Protein AF-A0A8H6K7F1-F1 (afdb_monomer)

Foldseek 3Di:
DDDDPDDDDPPPDFDDDPPPDDDPVNLVVLLVVLCVPDVVDDSVVQVCQQRQVDWDDDPPDPDIHRGHSVNVVVCVVLCVVVLVVLVVLVVQQVLCVVVVFDDALLSLLSVLVSLVVNVVSVVCNPPDPDPPDDDDDDDPDDDPCLVDDDDAHSCCVPQPDDFLVLLLLVLVCLVCVVVVHNPQWDDADDVNGPDDTPSHDGDDPDPVVVVVVLVSQQVSLCSLCVCQPPDAPDPVLSVLSVVLSVLSNCCSCVVVVLSVCCRPPPVVVVPVVDDQDPPPPDPDDDDPQQCSQASDPVSGSSSGHDPVNNVVSVVSVVVNVVSVVSSVVSSVVRVVDHDPSNPDGRPCCVVPPDD

Solvent-accessible surface area (backbone atoms only — not comparable to full-atom values): 21647 Å² total; per-residue (Å²): 137,90,88,93,85,85,85,71,84,78,71,85,74,58,75,71,65,71,88,83,77,54,55,74,64,58,55,49,51,52,28,50,59,50,41,73,74,36,90,90,49,55,56,67,58,30,49,40,20,60,45,44,74,34,69,51,74,53,98,88,49,96,61,73,41,69,32,39,47,65,56,46,44,54,39,55,76,65,37,54,56,58,53,49,52,50,49,50,52,51,51,50,54,52,48,24,57,75,70,71,33,56,77,51,63,46,56,44,55,48,50,34,51,45,56,55,48,53,55,50,48,61,74,44,66,83,53,87,73,87,82,87,72,83,84,83,85,85,76,92,73,81,61,72,71,46,72,48,95,61,89,52,37,56,62,43,90,77,75,71,56,82,46,61,66,35,47,53,52,44,51,53,50,41,50,29,48,74,70,72,49,56,84,90,52,81,81,85,89,51,88,60,55,85,68,85,60,91,68,67,57,76,78,78,86,52,65,66,60,54,50,54,52,48,49,55,49,46,52,42,31,51,47,56,56,74,54,70,85,56,87,55,93,42,74,64,58,47,50,51,49,51,51,32,32,51,48,43,38,46,44,47,53,52,50,45,48,48,53,49,48,42,45,76,73,44,43,65,61,54,51,68,76,49,73,70,67,61,93,84,60,82,89,70,84,74,48,76,67,58,50,72,27,36,73,50,93,83,62,53,49,83,56,58,46,60,61,83,58,48,54,59,50,50,53,54,50,53,53,48,50,53,35,50,52,48,51,59,51,45,32,61,58,49,67,80,58,64,61,78,50,56,77,60,75,57,79,63,55,80,79,48,78,86,131

Mean predicted aligned error: 13.84 Å

Secondary structure (DSSP, 8-state):
------S--------PPTTSS--HHHHHHHHHHHHHH-TTS-HHHHHHHHTT--EE--TT-SS-EE--HHHHHHHHHTTHHHHHHHHHHHHHHHHHHHTTPPPPHHHHHHHHHHHHHHHHHHHHTTSPP---S------S---GGGGS--SS-TTHHHH----HHHHHHHHHHHHHHHTT--SS-PPP-SSS-SS--TT-PPPP--HHHHHHHHHHHHHHHHGGGGGTT---SSHHHHHHHHHHHHHHHHIIIIIHHHHHHIIIIIIHHHHHTS----TTS------HHHHHH---TT--GGG---HHHHHHHHHHHHHHHHHHHHHHHHHHHGGGG--GGGGPPPGGGGTS---

Structure (mmCIF, N/CA/C/O backbone):
data_AF-A0A8H6K7F1-F1
#
_entry.id   AF-A0A8H6K7F1-F1
#
loop_
_atom_site.group_PDB
_atom_site.id
_atom_site.type_symbol
_atom_site.label_atom_id
_atom_site.label_alt_id
_atom_site.label_comp_id
_atom_site.label_asym_id
_atom_site.label_entity_id
_atom_site.label_seq_id
_atom_site.pdbx_PDB_ins_code
_atom_site.Cartn_x
_atom_site.Cartn_y
_atom_site.Cartn_z
_atom_site.occupancy
_atom_site.B_iso_or_equiv
_atom_site.auth_seq_id
_atom_site.auth_comp_id
_atom_site.auth_asym_id
_atom_site.auth_atom_id
_atom_site.pdbx_PDB_model_num
ATOM 1 N N . MET A 1 1 ? -51.257 40.121 18.978 1.00 39.31 1 MET A N 1
ATOM 2 C CA . MET A 1 1 ? -50.794 38.923 19.711 1.00 39.31 1 MET A CA 1
ATOM 3 C C . MET A 1 1 ? -51.435 37.703 19.069 1.00 39.31 1 MET A C 1
ATOM 5 O O . MET A 1 1 ? -52.647 37.703 18.940 1.00 39.31 1 MET A O 1
ATOM 9 N N . SER A 1 2 ? -50.602 36.720 18.704 1.00 38.66 2 SER A N 1
ATOM 10 C CA . SER A 1 2 ? -50.933 35.351 18.261 1.00 38.66 2 SER A CA 1
ATOM 11 C C . SER A 1 2 ? -51.594 35.149 16.885 1.00 38.66 2 SER A C 1
ATOM 13 O O . SER A 1 2 ? -52.809 35.227 16.773 1.00 38.66 2 SER A O 1
ATOM 15 N N . SER A 1 3 ? -50.784 34.795 15.875 1.00 29.03 3 SER A N 1
ATOM 16 C CA . SER A 1 3 ? -50.901 33.515 15.136 1.00 29.03 3 SER A CA 1
ATOM 17 C C . SER A 1 3 ? -49.845 33.453 14.016 1.00 29.03 3 SER A C 1
ATOM 19 O O . SER A 1 3 ? -50.101 33.843 12.880 1.00 29.03 3 SER A O 1
ATOM 21 N N . ALA A 1 4 ? -48.637 32.985 14.332 1.00 33.81 4 ALA A N 1
ATOM 22 C CA . ALA A 1 4 ? -47.597 32.684 13.344 1.00 33.81 4 ALA A CA 1
ATOM 23 C C . ALA A 1 4 ? -47.068 31.266 13.600 1.00 33.81 4 ALA A C 1
ATOM 25 O O . ALA A 1 4 ? -45.941 31.078 14.039 1.00 33.81 4 ALA A O 1
ATOM 26 N N . THR A 1 5 ? -47.935 30.275 13.399 1.00 41.66 5 THR A N 1
ATOM 27 C CA . THR A 1 5 ? -47.609 28.840 13.437 1.00 41.66 5 THR A CA 1
ATOM 28 C C . THR A 1 5 ? -48.565 28.103 12.502 1.00 41.66 5 THR A C 1
ATOM 30 O O . THR A 1 5 ? -49.541 27.530 12.975 1.00 41.66 5 THR A O 1
ATOM 33 N N . ALA A 1 6 ? -48.344 28.194 11.185 1.00 37.78 6 ALA A N 1
ATOM 34 C CA . ALA A 1 6 ? -48.933 27.299 10.177 1.00 37.78 6 ALA A CA 1
ATOM 35 C C . ALA A 1 6 ? -48.423 27.633 8.757 1.00 37.78 6 ALA A C 1
ATOM 37 O O . ALA A 1 6 ? -49.211 27.999 7.894 1.00 37.78 6 ALA A O 1
ATOM 38 N N . GLU A 1 7 ? -47.123 27.505 8.483 1.00 35.59 7 GLU A N 1
ATOM 39 C CA . GLU A 1 7 ? -46.656 27.328 7.095 1.00 35.59 7 GLU A CA 1
ATOM 40 C C . GLU A 1 7 ? -45.770 26.082 7.016 1.00 35.59 7 GLU A C 1
ATOM 42 O O . GLU A 1 7 ? -44.547 26.133 7.015 1.00 35.59 7 GLU A O 1
ATOM 47 N N . ASN A 1 8 ? -46.482 24.952 7.047 1.00 34.22 8 ASN A N 1
ATOM 48 C CA . ASN A 1 8 ? -46.247 23.712 6.314 1.00 34.22 8 ASN A CA 1
ATOM 49 C C . ASN A 1 8 ? -44.797 23.230 6.167 1.00 34.22 8 ASN A C 1
ATOM 51 O O . ASN A 1 8 ? -44.099 23.566 5.211 1.00 34.22 8 ASN A O 1
ATOM 55 N N . GLU A 1 9 ? -44.448 22.260 7.017 1.00 36.94 9 GLU A N 1
ATOM 56 C CA . GLU A 1 9 ? -43.689 21.080 6.604 1.00 36.94 9 GLU A CA 1
ATOM 57 C C . GLU A 1 9 ? -44.202 20.611 5.232 1.00 36.94 9 GLU A C 1
ATOM 59 O O . GLU A 1 9 ? -45.274 20.011 5.114 1.00 36.94 9 GLU A O 1
ATOM 64 N N . ALA A 1 10 ? -43.456 20.902 4.166 1.00 40.25 10 ALA A N 1
ATOM 65 C CA . ALA A 1 10 ? -43.636 20.219 2.897 1.00 40.25 10 ALA A CA 1
ATOM 66 C C . ALA A 1 10 ? -43.221 18.763 3.128 1.00 40.25 10 ALA A C 1
ATOM 68 O O . ALA A 1 10 ? -42.051 18.410 3.003 1.00 40.25 10 ALA A O 1
ATOM 69 N N . ALA A 1 11 ? -44.181 17.945 3.564 1.00 40.88 11 ALA A N 1
ATOM 70 C CA . ALA A 1 11 ? -44.000 16.526 3.804 1.00 40.88 11 ALA A CA 1
ATOM 71 C C . ALA A 1 11 ? -43.290 15.904 2.599 1.00 40.88 11 ALA A C 1
ATOM 73 O O . ALA A 1 11 ? -43.791 15.980 1.473 1.00 40.88 11 ALA A O 1
ATOM 74 N N . PHE A 1 12 ? -42.115 15.322 2.844 1.00 41.75 12 PHE A N 1
ATOM 75 C CA . PHE A 1 12 ? -41.338 14.579 1.861 1.00 41.75 12 PHE A CA 1
ATOM 76 C C . PHE A 1 12 ? -42.243 13.522 1.217 1.00 41.75 12 PHE A C 1
ATOM 78 O O . PHE A 1 12 ? -42.557 12.491 1.814 1.00 41.75 12 PHE A O 1
ATOM 85 N N . ARG A 1 13 ? -42.728 13.801 0.004 1.00 44.91 13 ARG A N 1
ATOM 86 C CA . ARG A 1 13 ? -43.459 12.824 -0.796 1.00 44.91 13 ARG A CA 1
ATOM 87 C C . ARG A 1 13 ? -42.413 11.977 -1.502 1.00 44.91 13 ARG A C 1
ATOM 89 O O . ARG A 1 13 ? -41.790 12.434 -2.456 1.00 44.91 13 ARG A O 1
ATOM 96 N N . GLY A 1 14 ? -42.221 10.755 -1.010 1.00 58.47 14 GLY A N 1
ATOM 97 C CA . GLY A 1 14 ? -41.586 9.695 -1.791 1.00 58.47 14 GLY A CA 1
ATOM 98 C C . GLY A 1 14 ? -42.396 9.376 -3.060 1.00 58.47 14 GLY A C 1
ATOM 99 O O . GLY A 1 14 ? -43.257 10.151 -3.464 1.00 58.47 14 GLY A O 1
ATOM 100 N N . TRP A 1 15 ? -42.112 8.230 -3.682 1.00 45.75 15 TRP A N 1
ATOM 101 C CA . TRP A 1 15 ? -42.780 7.657 -4.867 1.00 45.75 15 TRP A CA 1
ATOM 102 C C . TRP A 1 15 ? -43.982 8.428 -5.469 1.00 45.75 15 TRP A C 1
ATOM 104 O O . TRP A 1 15 ? -45.080 8.448 -4.906 1.00 45.75 15 TRP A O 1
ATOM 114 N N . THR A 1 16 ? -43.806 8.977 -6.675 1.00 49.00 16 THR A N 1
ATOM 115 C CA . THR A 1 16 ? -44.880 9.579 -7.479 1.00 49.00 16 THR A CA 1
ATOM 116 C C . THR A 1 16 ? -45.345 8.615 -8.575 1.00 49.00 16 THR A C 1
ATOM 118 O O . THR A 1 16 ? -44.557 8.155 -9.399 1.00 49.00 16 THR A O 1
ATOM 121 N N . SER A 1 17 ? -46.639 8.281 -8.595 1.00 41.09 17 SER A N 1
ATOM 122 C CA . SER A 1 17 ? -47.232 7.437 -9.640 1.00 41.09 17 SER A CA 1
ATOM 123 C C . SER A 1 17 ? -47.434 8.211 -10.947 1.00 41.09 17 SER A C 1
ATOM 125 O O . SER A 1 17 ? -47.760 9.396 -10.928 1.00 41.09 17 SER A O 1
ATOM 127 N N . SER A 1 18 ? -47.313 7.520 -12.085 1.00 40.09 18 SER A N 1
ATOM 128 C CA . SER A 1 18 ? -47.733 8.025 -13.405 1.00 40.09 18 SER A CA 1
ATOM 129 C C . SER A 1 18 ? -49.172 8.591 -13.339 1.00 40.09 18 SER A C 1
ATOM 131 O O . SER A 1 18 ? -50.001 7.976 -12.660 1.00 40.09 18 SER A O 1
ATOM 133 N N . PRO A 1 19 ? -49.477 9.747 -13.977 1.00 44.56 19 PRO A N 1
ATOM 134 C CA . PRO A 1 19 ? -48.827 10.316 -15.165 1.00 44.56 19 PRO A CA 1
ATOM 135 C C . PRO A 1 19 ? -47.813 11.447 -14.917 1.00 44.56 19 PRO A C 1
ATOM 137 O O . PRO A 1 19 ? -47.120 11.838 -15.853 1.00 44.56 19 PRO A O 1
ATOM 140 N N . ASP A 1 20 ? -47.634 11.911 -13.680 1.00 45.50 20 ASP A N 1
ATOM 141 C CA . ASP A 1 20 ? -46.857 13.123 -13.371 1.00 45.50 20 ASP A CA 1
ATOM 142 C C . ASP A 1 20 ? -45.350 12.874 -13.123 1.00 45.50 20 ASP A C 1
ATOM 144 O O . ASP A 1 20 ? -44.752 13.422 -12.198 1.00 45.50 20 ASP A O 1
ATOM 148 N N . GLY A 1 21 ? -44.701 12.077 -13.986 1.00 50.84 21 GLY A N 1
ATOM 149 C CA . GLY A 1 21 ? -43.252 12.241 -14.202 1.00 50.84 21 GLY A CA 1
ATOM 150 C C . GLY A 1 21 ? -42.268 11.176 -13.696 1.00 50.84 21 GLY A C 1
ATOM 151 O O . GLY A 1 21 ? -41.129 11.525 -13.402 1.00 50.84 21 GLY A O 1
ATOM 152 N N . ARG A 1 22 ? -42.609 9.881 -13.678 1.00 49.28 22 ARG A N 1
ATOM 153 C CA . ARG A 1 22 ? -41.595 8.815 -13.864 1.00 49.28 22 ARG A CA 1
ATOM 154 C C . ARG A 1 22 ? -42.230 7.572 -14.496 1.00 49.28 22 ARG A C 1
ATOM 156 O O . ARG A 1 22 ? -43.049 6.898 -13.876 1.00 49.28 22 ARG A O 1
ATOM 163 N N . GLY A 1 23 ? -41.914 7.303 -15.764 1.00 54.00 23 GLY A N 1
ATOM 164 C CA . GLY A 1 23 ? -42.434 6.143 -16.486 1.00 54.00 23 GLY A CA 1
ATOM 165 C C . GLY A 1 23 ? -41.738 4.851 -16.056 1.00 54.00 23 GLY A C 1
ATOM 166 O O . GLY A 1 23 ? -40.532 4.838 -15.817 1.00 54.00 23 GLY A O 1
ATOM 167 N N . THR A 1 24 ? -42.472 3.736 -16.010 1.00 49.72 24 THR A N 1
ATOM 168 C CA . THR A 1 24 ? -41.917 2.400 -15.709 1.00 49.72 24 THR A CA 1
ATOM 169 C C . THR A 1 24 ? -40.734 2.046 -16.619 1.00 49.72 24 THR A C 1
ATOM 171 O O . THR A 1 24 ? -39.775 1.420 -16.176 1.00 49.72 24 THR A O 1
ATOM 174 N N . TRP A 1 25 ? -40.770 2.496 -17.876 1.00 53.44 25 TRP A N 1
ATOM 175 C CA . TRP A 1 25 ? -39.694 2.295 -18.846 1.00 53.44 25 TRP A CA 1
ATOM 176 C C . TRP A 1 25 ? -38.431 3.105 -18.536 1.00 53.44 25 TRP A C 1
ATOM 178 O O . TRP A 1 25 ? -37.336 2.573 -18.693 1.00 53.44 25 TRP A O 1
ATOM 188 N N . ASP A 1 26 ? -38.554 4.336 -18.034 1.00 53.94 26 ASP A N 1
ATOM 189 C CA . ASP A 1 26 ? -37.396 5.167 -17.678 1.00 53.94 26 ASP A CA 1
ATOM 190 C C . ASP A 1 26 ? -36.643 4.592 -16.471 1.00 53.94 26 ASP A C 1
ATOM 192 O O . ASP A 1 26 ? -35.411 4.531 -16.477 1.00 53.94 26 ASP A O 1
ATOM 196 N N . ILE A 1 27 ? -37.387 4.095 -15.475 1.00 57.97 27 ILE A N 1
ATOM 197 C CA . ILE A 1 27 ? -36.842 3.408 -14.293 1.00 57.97 27 ILE A CA 1
ATOM 198 C C . ILE A 1 27 ? -36.158 2.102 -14.711 1.00 57.97 27 ILE A C 1
ATOM 200 O O . ILE A 1 27 ? -35.024 1.837 -14.317 1.00 57.97 27 ILE A O 1
ATOM 204 N N . LEU A 1 28 ? -36.804 1.298 -15.564 1.00 56.31 28 LEU A N 1
ATOM 205 C CA . LEU A 1 28 ? -36.220 0.051 -16.061 1.00 56.31 28 LEU A CA 1
ATOM 206 C C . LEU A 1 28 ? -34.932 0.298 -16.852 1.00 56.31 28 LEU A C 1
ATOM 208 O O . LEU A 1 28 ? -33.952 -0.405 -16.633 1.00 56.31 28 LEU A O 1
ATOM 212 N N . ILE A 1 29 ? -34.894 1.304 -17.729 1.00 58.84 29 ILE A N 1
ATOM 213 C CA . ILE A 1 29 ? -33.685 1.644 -18.494 1.00 58.84 29 ILE A CA 1
ATOM 214 C C . ILE A 1 29 ? -32.572 2.134 -17.557 1.00 58.84 29 ILE A C 1
ATOM 216 O O . ILE A 1 29 ? -31.430 1.707 -17.713 1.00 58.84 29 ILE A O 1
ATOM 220 N N . SER A 1 30 ? -32.895 2.978 -16.570 1.00 57.09 30 SER A N 1
ATOM 221 C CA . SER A 1 30 ? -31.956 3.443 -15.537 1.00 57.09 30 SER A CA 1
ATOM 222 C C . SER A 1 30 ? -31.340 2.278 -14.754 1.00 57.09 30 SER A C 1
ATOM 224 O O . SER A 1 30 ? -30.117 2.127 -14.709 1.00 57.09 30 SER A O 1
ATOM 226 N N . CYS A 1 31 ? -32.186 1.383 -14.241 1.00 59.62 31 CYS A N 1
ATOM 227 C CA . CYS A 1 31 ? -31.776 0.210 -13.475 1.00 59.62 31 CYS A CA 1
ATOM 228 C C . CYS A 1 31 ? -30.994 -0.814 -14.318 1.00 59.62 31 CYS A C 1
ATOM 230 O O . CYS A 1 31 ? -30.027 -1.397 -13.830 1.00 59.62 31 CYS A O 1
ATOM 232 N N . LEU A 1 32 ? -31.372 -1.033 -15.584 1.00 63.38 32 LEU A N 1
ATOM 233 C CA . LEU A 1 32 ? -30.685 -1.961 -16.494 1.00 63.38 32 LEU A CA 1
ATOM 234 C C . LEU A 1 32 ? -29.317 -1.433 -16.937 1.00 63.38 32 LEU A C 1
ATOM 236 O O . LEU A 1 32 ? -28.354 -2.199 -16.976 1.00 63.38 32 LEU A O 1
ATOM 240 N N . GLN A 1 33 ? -29.208 -0.133 -17.230 1.00 62.34 33 GLN A N 1
ATOM 241 C CA . GLN A 1 33 ? -27.920 0.514 -17.508 1.00 62.34 33 GLN A CA 1
ATOM 242 C C . GLN A 1 33 ? -26.972 0.383 -16.307 1.00 62.34 33 GLN A C 1
ATOM 244 O O . GLN A 1 33 ? -25.788 0.088 -16.475 1.00 62.34 33 GLN A O 1
ATOM 249 N N . PHE A 1 34 ? -27.507 0.534 -15.097 1.00 61.25 34 PHE A N 1
ATOM 250 C CA . PHE A 1 34 ? -26.755 0.433 -13.852 1.00 61.25 34 PHE A CA 1
ATOM 251 C C . PHE A 1 34 ? -26.323 -1.011 -13.523 1.00 61.25 34 PHE A C 1
ATOM 253 O O . PHE A 1 34 ? -25.146 -1.271 -13.277 1.00 61.25 34 PHE A O 1
ATOM 260 N N . SER A 1 35 ? -27.234 -1.987 -13.617 1.00 56.56 35 SER A N 1
ATOM 261 C CA . SER A 1 35 ? -26.924 -3.408 -13.383 1.00 56.56 35 SER A CA 1
ATOM 262 C C . SER A 1 35 ? -25.976 -4.003 -14.431 1.00 56.56 35 SER A C 1
ATOM 264 O O . SER A 1 35 ? -25.266 -4.960 -14.129 1.00 56.56 35 SER A O 1
ATOM 266 N N . GLY A 1 36 ? -25.963 -3.473 -15.659 1.00 57.72 36 GLY A N 1
ATOM 267 C CA . GLY A 1 36 ? -25.057 -3.921 -16.721 1.00 57.72 36 GLY A CA 1
ATOM 268 C C . GLY A 1 36 ? -23.620 -3.410 -16.575 1.00 57.72 36 GLY A C 1
ATOM 269 O O . GLY A 1 36 ? -22.713 -3.968 -17.189 1.00 57.72 36 GLY A O 1
ATOM 270 N N . THR A 1 37 ? -23.404 -2.364 -15.773 1.00 52.38 37 THR A N 1
ATOM 271 C CA . THR A 1 37 ? -22.101 -1.700 -15.612 1.00 52.38 37 THR A CA 1
ATOM 272 C C . THR A 1 37 ? -21.384 -2.071 -14.311 1.00 52.38 37 THR A C 1
ATOM 274 O O . THR A 1 37 ? -20.154 -2.018 -14.278 1.00 52.38 37 THR A O 1
ATOM 277 N N . HIS A 1 38 ? -22.101 -2.529 -13.273 1.00 52.81 38 HIS A N 1
ATOM 278 C CA . HIS A 1 38 ? -21.516 -2.872 -11.970 1.00 52.81 38 HIS A CA 1
ATOM 279 C C . HIS A 1 38 ? -22.111 -4.158 -11.354 1.00 52.81 38 HIS A C 1
ATOM 281 O O . HIS A 1 38 ? -23.243 -4.133 -10.880 1.00 52.81 38 HIS A O 1
ATOM 287 N N . PRO A 1 39 ? -21.354 -5.273 -11.279 1.00 55.53 39 PRO A N 1
ATOM 288 C CA . PRO A 1 39 ? -21.856 -6.549 -10.749 1.00 55.53 39 PRO A CA 1
ATOM 289 C C . PRO A 1 39 ? -22.012 -6.583 -9.216 1.00 55.53 39 PRO A C 1
ATOM 291 O O . PRO A 1 39 ? -22.679 -7.468 -8.691 1.00 55.53 39 PRO A O 1
ATOM 294 N N . GLU A 1 40 ? -21.411 -5.626 -8.503 1.00 50.03 40 GLU A N 1
ATOM 295 C CA . GLU A 1 40 ? -21.451 -5.506 -7.035 1.00 50.03 40 GLU A CA 1
ATOM 296 C C . GLU A 1 40 ? -22.791 -4.933 -6.524 1.00 50.03 40 GLU A C 1
ATOM 298 O O . GLU A 1 40 ? -23.128 -5.077 -5.351 1.00 50.03 40 GLU A O 1
ATOM 303 N N . TRP A 1 41 ? -23.557 -4.258 -7.391 1.00 54.28 41 TRP A N 1
ATOM 304 C CA . TRP A 1 41 ? -24.832 -3.630 -7.043 1.00 54.28 41 TRP A CA 1
ATOM 305 C C . TRP A 1 41 ? -25.985 -4.356 -7.724 1.00 54.28 41 TRP A C 1
ATOM 307 O O . TRP A 1 41 ? -26.035 -4.493 -8.945 1.00 54.28 41 TRP A O 1
ATOM 317 N N . THR A 1 42 ? -26.949 -4.813 -6.928 1.00 62.31 42 THR A N 1
ATOM 318 C CA . THR A 1 42 ? -28.110 -5.526 -7.470 1.00 62.31 42 THR A CA 1
ATOM 319 C C . THR A 1 42 ? -29.140 -4.561 -8.052 1.00 62.31 42 THR A C 1
ATOM 321 O O . THR A 1 42 ? -29.266 -3.417 -7.614 1.00 62.31 42 THR A O 1
ATOM 324 N N . LEU A 1 43 ? -29.952 -5.061 -8.987 1.00 59.41 43 LEU A N 1
ATOM 325 C CA . LEU A 1 43 ? -31.110 -4.353 -9.545 1.00 59.41 43 LEU A CA 1
ATOM 326 C C . LEU A 1 43 ? -32.020 -3.774 -8.438 1.00 59.41 43 LEU A C 1
ATOM 328 O O . LEU A 1 43 ? -32.566 -2.686 -8.584 1.00 59.41 43 LEU A O 1
ATOM 332 N N . SER A 1 44 ? -32.118 -4.464 -7.295 1.00 57.50 44 SER A N 1
ATOM 333 C CA . SER A 1 44 ? -32.867 -4.019 -6.115 1.00 57.50 44 SER A CA 1
ATOM 334 C C . SER A 1 44 ? -32.348 -2.705 -5.522 1.00 57.50 44 SER A C 1
ATOM 336 O O . SER A 1 44 ? -33.151 -1.885 -5.093 1.00 57.50 44 SER A O 1
ATOM 338 N N . HIS A 1 45 ? -31.031 -2.476 -5.517 1.00 57.31 45 HIS A N 1
ATOM 339 C CA . HIS A 1 45 ? -30.441 -1.228 -5.019 1.00 57.31 45 HIS A CA 1
ATOM 340 C C . HIS A 1 45 ? -30.721 -0.052 -5.964 1.00 57.31 45 HIS A C 1
ATOM 342 O O . HIS A 1 45 ? -30.965 1.061 -5.502 1.00 57.31 45 HIS A O 1
ATOM 348 N N . ALA A 1 46 ? -30.746 -0.303 -7.277 1.00 59.25 46 ALA A N 1
ATOM 349 C CA . ALA A 1 46 ? -31.111 0.706 -8.2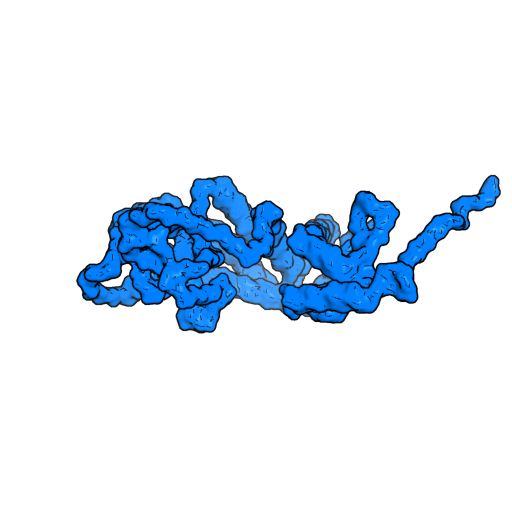71 1.00 59.25 46 ALA A CA 1
ATOM 350 C C . ALA A 1 46 ? -32.592 1.095 -8.157 1.00 59.25 46 ALA A C 1
ATOM 352 O O . ALA A 1 46 ? -32.915 2.280 -8.103 1.00 59.25 46 ALA A O 1
ATOM 353 N N . PHE A 1 47 ? -33.481 0.107 -8.000 1.00 57.28 47 PHE A N 1
ATOM 354 C CA . PHE A 1 47 ? -34.893 0.371 -7.723 1.00 57.28 47 PHE A CA 1
ATOM 355 C C . PHE A 1 47 ? -35.085 1.128 -6.410 1.00 57.28 47 PHE A C 1
ATOM 357 O O . PHE A 1 47 ? -35.905 2.036 -6.347 1.00 57.28 47 PHE A O 1
ATOM 364 N N . PHE A 1 48 ? -34.323 0.795 -5.367 1.00 57.22 48 PHE A N 1
ATOM 365 C CA . PHE A 1 48 ? -34.392 1.498 -4.088 1.00 57.22 48 PHE A CA 1
ATOM 366 C C . PHE A 1 48 ? -33.994 2.977 -4.206 1.00 57.22 48 PHE A C 1
ATOM 368 O O . PHE A 1 48 ? -34.686 3.839 -3.663 1.00 57.22 48 PHE A O 1
ATOM 375 N N . ALA A 1 49 ? -32.945 3.283 -4.974 1.00 61.56 49 ALA A N 1
ATOM 376 C CA . ALA A 1 49 ? -32.566 4.661 -5.279 1.00 61.56 49 ALA A CA 1
ATOM 377 C C . ALA A 1 49 ? -33.653 5.397 -6.074 1.00 61.56 49 ALA A C 1
ATOM 379 O O . ALA A 1 49 ? -34.093 6.474 -5.676 1.00 61.56 49 ALA A O 1
ATOM 380 N N . ASP A 1 50 ? -34.174 4.777 -7.134 1.00 60.81 50 ASP A N 1
ATOM 381 C CA . ASP A 1 50 ? -35.218 5.375 -7.973 1.00 60.81 50 ASP A CA 1
ATOM 382 C C . ASP A 1 50 ? -36.562 5.554 -7.239 1.00 60.81 50 ASP A C 1
ATOM 384 O O . ASP A 1 50 ? -37.348 6.431 -7.605 1.00 60.81 50 ASP A O 1
ATOM 388 N N . MET A 1 51 ? -36.808 4.794 -6.164 1.00 55.91 51 MET A N 1
ATOM 389 C CA . MET A 1 51 ? -37.952 4.972 -5.258 1.00 55.91 51 MET A CA 1
ATOM 390 C C . MET A 1 51 ? -37.796 6.148 -4.275 1.00 55.91 51 MET A C 1
ATOM 392 O O . MET A 1 51 ? -38.732 6.444 -3.530 1.00 55.91 51 MET A O 1
ATOM 396 N N . GLY A 1 52 ? -36.650 6.838 -4.279 1.00 55.59 52 GLY A N 1
ATOM 397 C CA . GLY A 1 52 ? -36.347 7.929 -3.350 1.00 55.59 52 GLY A CA 1
ATOM 398 C C . GLY A 1 52 ? -35.787 7.454 -2.010 1.00 55.59 52 GLY A C 1
ATOM 399 O O . GLY A 1 52 ? -35.847 8.193 -1.032 1.00 55.59 52 GLY A O 1
ATOM 400 N N . GLY A 1 53 ? -35.243 6.232 -1.953 1.00 56.59 53 GLY A N 1
ATOM 401 C CA . GLY A 1 53 ? -34.590 5.686 -0.760 1.00 56.59 53 GLY A CA 1
ATOM 402 C C . GLY A 1 53 ? -33.294 6.407 -0.370 1.00 56.59 53 GLY A C 1
ATOM 403 O O . GLY A 1 53 ? -32.811 6.220 0.743 1.00 56.59 53 GLY A O 1
ATOM 404 N N . PHE A 1 54 ? -32.755 7.251 -1.257 1.00 64.88 54 PHE A N 1
ATOM 405 C CA . PHE A 1 54 ? -31.613 8.121 -0.987 1.00 64.88 54 PHE A CA 1
ATOM 406 C C . PHE A 1 54 ? -31.975 9.583 -1.228 1.00 64.88 54 PHE A C 1
ATOM 408 O O . PHE A 1 54 ? -32.585 9.932 -2.241 1.00 64.88 54 PHE A O 1
ATOM 415 N N . VAL A 1 55 ? -31.554 10.443 -0.305 1.00 69.06 55 VAL A N 1
ATOM 416 C CA . VAL A 1 55 ? -31.806 11.884 -0.336 1.00 69.06 55 VAL A CA 1
ATOM 417 C C . VAL A 1 55 ? -30.471 12.604 -0.179 1.00 69.06 55 VAL A C 1
ATOM 419 O O . VAL A 1 55 ? -29.668 12.245 0.676 1.00 69.06 55 VAL A O 1
ATOM 422 N N . LEU A 1 56 ? -30.221 13.593 -1.033 1.00 66.38 56 LEU A N 1
ATOM 423 C CA . LEU A 1 56 ? -29.049 14.453 -0.987 1.00 66.38 56 LEU A CA 1
ATOM 424 C C . LEU A 1 56 ? -29.401 15.749 -0.268 1.00 66.38 56 LEU A C 1
ATOM 426 O O . LEU A 1 56 ? -30.272 16.505 -0.704 1.00 66.38 56 LEU A O 1
ATOM 430 N N . GLU A 1 57 ? -28.660 16.020 0.796 1.00 71.81 57 GLU A N 1
ATOM 431 C CA . GLU A 1 57 ? -28.660 17.293 1.49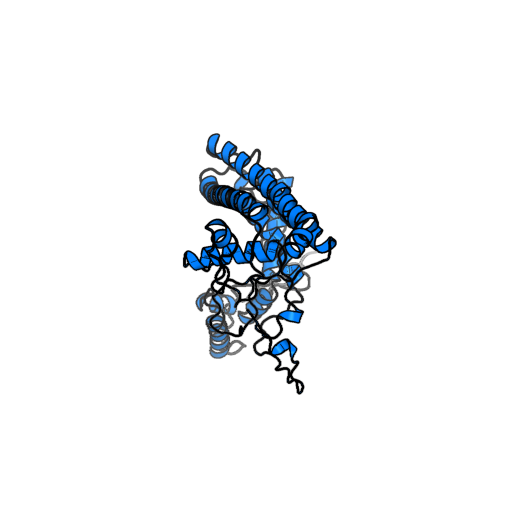9 1.00 71.81 57 GLU A CA 1
ATOM 432 C C . GLU A 1 57 ? -27.306 17.979 1.274 1.00 71.81 57 GLU A C 1
ATOM 434 O O . GLU A 1 57 ? -26.250 17.357 1.391 1.00 71.81 57 GLU A O 1
ATOM 439 N N . ALA A 1 58 ? -27.323 19.255 0.891 1.00 70.50 58 ALA A N 1
ATOM 440 C CA . ALA A 1 58 ? -26.116 20.055 0.698 1.00 70.50 58 ALA A CA 1
ATOM 441 C C . ALA A 1 58 ? -26.364 21.489 1.173 1.00 70.50 58 ALA A C 1
ATOM 443 O O . ALA A 1 58 ? -27.490 21.973 1.096 1.00 70.50 58 ALA A O 1
ATOM 444 N N . ALA A 1 59 ? -25.310 22.179 1.617 1.00 56.66 59 ALA A N 1
ATOM 445 C CA . ALA A 1 59 ? -25.397 23.526 2.196 1.00 56.66 59 ALA A CA 1
ATOM 446 C C . ALA A 1 59 ? -26.035 24.575 1.260 1.00 56.66 59 ALA A C 1
ATOM 448 O O . ALA A 1 59 ? -26.597 25.565 1.725 1.00 56.66 59 ALA A O 1
ATOM 449 N N . ASP A 1 60 ? -25.982 24.333 -0.050 1.00 68.12 60 ASP A N 1
ATOM 450 C CA . ASP A 1 60 ? -26.487 25.236 -1.087 1.00 68.12 60 ASP A CA 1
ATOM 451 C C . ASP A 1 60 ? -27.937 24.905 -1.503 1.00 68.12 60 ASP A C 1
ATOM 453 O O . ASP A 1 60 ? -28.559 25.637 -2.279 1.00 68.12 60 ASP A O 1
ATOM 457 N N . LEU A 1 61 ? -28.486 23.789 -1.010 1.00 59.94 61 LEU A N 1
ATOM 458 C CA . LEU A 1 61 ? -29.837 23.330 -1.313 1.00 59.94 61 LEU A CA 1
ATOM 459 C C . LEU A 1 61 ? -30.816 23.859 -0.261 1.00 59.94 61 LEU A C 1
ATOM 461 O O . LEU A 1 61 ? -30.663 23.632 0.933 1.00 59.94 61 LEU A O 1
ATOM 465 N N . LYS A 1 62 ? -31.880 24.537 -0.714 1.00 67.38 62 LYS A N 1
ATOM 466 C CA . LYS A 1 62 ? -32.949 25.043 0.170 1.00 67.38 62 LYS A CA 1
ATOM 467 C C . LYS A 1 62 ? -33.779 23.929 0.824 1.00 67.38 62 LYS A C 1
ATOM 469 O O . LYS A 1 62 ? -34.485 24.204 1.787 1.00 67.38 62 LYS 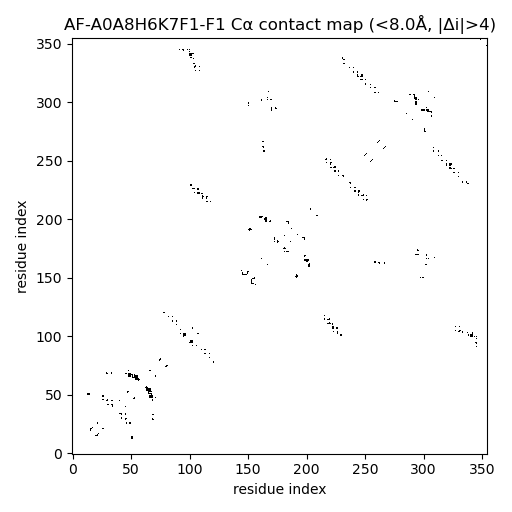A O 1
ATOM 474 N N . HIS A 1 63 ? -33.754 22.721 0.265 1.00 60.09 63 HIS A N 1
ATOM 475 C CA . HIS A 1 63 ? -34.414 21.530 0.795 1.00 60.09 63 HIS A CA 1
ATOM 476 C C . HIS A 1 63 ? -33.707 20.261 0.283 1.00 60.09 63 HIS A C 1
ATOM 478 O O . HIS A 1 63 ? -33.152 20.295 -0.821 1.00 60.09 63 HIS A O 1
ATOM 484 N N . PRO A 1 64 ? -33.739 19.150 1.044 1.00 64.38 64 PRO A N 1
ATOM 485 C CA . PRO A 1 64 ? -33.177 17.871 0.615 1.00 64.38 64 PRO A CA 1
ATOM 486 C C . PRO A 1 64 ? -33.862 17.352 -0.658 1.00 64.38 64 PRO A C 1
ATOM 488 O O . PRO A 1 64 ? -35.088 17.427 -0.777 1.00 64.38 64 PRO A O 1
ATOM 491 N N . ILE A 1 65 ? -33.085 16.818 -1.607 1.00 73.44 65 ILE A N 1
ATOM 492 C CA . ILE A 1 65 ? -33.600 16.310 -2.892 1.00 73.44 65 ILE A CA 1
ATOM 493 C C . ILE A 1 65 ? -33.406 14.791 -3.010 1.00 73.44 65 ILE A C 1
ATOM 495 O O . ILE A 1 65 ? -32.327 14.296 -2.690 1.00 73.44 65 ILE A O 1
ATOM 499 N N . PRO A 1 66 ? -34.404 14.014 -3.466 1.00 65.25 66 PRO A N 1
ATOM 500 C CA . PRO A 1 66 ? -34.221 12.586 -3.709 1.00 65.25 66 PRO A CA 1
ATOM 501 C C . PRO A 1 66 ? -33.276 12.357 -4.894 1.00 65.25 66 PRO A C 1
ATOM 503 O O . PRO A 1 66 ? -33.355 13.060 -5.902 1.00 65.25 66 PRO A O 1
ATOM 506 N N . VAL A 1 67 ? -32.400 11.361 -4.773 1.00 68.38 67 VAL A N 1
ATOM 507 C CA . VAL A 1 67 ? -31.363 11.046 -5.763 1.00 68.38 67 VAL A CA 1
ATOM 508 C C . VAL A 1 67 ? -31.748 9.783 -6.522 1.00 68.38 67 VAL A C 1
ATOM 510 O O . VAL A 1 67 ? -31.924 8.729 -5.915 1.00 68.38 67 VAL A O 1
ATOM 513 N N . ASP A 1 68 ? -31.857 9.877 -7.846 1.00 69.81 68 ASP A N 1
ATOM 514 C CA . ASP A 1 68 ? -32.098 8.709 -8.702 1.00 69.81 68 ASP A CA 1
ATOM 515 C C . ASP A 1 68 ? -30.827 7.848 -8.887 1.00 69.81 68 ASP A C 1
ATOM 517 O O . ASP A 1 68 ? -29.713 8.254 -8.545 1.00 69.81 68 ASP A O 1
ATOM 521 N N . ALA A 1 69 ? -30.960 6.638 -9.433 1.00 61.22 69 ALA A N 1
ATOM 522 C CA . ALA A 1 69 ? -29.835 5.719 -9.607 1.00 61.22 69 ALA A CA 1
ATOM 523 C C . ALA A 1 69 ? -28.718 6.287 -10.513 1.00 61.22 69 ALA A C 1
ATOM 525 O O . ALA A 1 69 ? -27.542 5.983 -10.303 1.00 61.22 69 ALA A O 1
ATOM 526 N N . LYS A 1 70 ? -29.045 7.154 -11.485 1.00 64.44 70 LYS A N 1
ATOM 527 C CA . LYS A 1 70 ? -28.068 7.799 -12.387 1.00 64.44 70 LYS A CA 1
ATOM 528 C C . LYS A 1 70 ? -27.342 8.964 -11.720 1.00 64.44 70 LYS A C 1
ATOM 530 O O . LYS A 1 70 ? -26.149 9.157 -11.940 1.00 64.44 70 LYS A O 1
ATOM 535 N N . GLN A 1 71 ? -28.039 9.743 -10.907 1.00 67.81 71 GLN A N 1
ATOM 536 C CA . GLN A 1 71 ? -27.488 10.830 -10.108 1.00 67.81 71 GLN A CA 1
ATOM 537 C C . GLN A 1 71 ? -26.618 10.266 -8.987 1.00 67.81 71 GLN A C 1
ATOM 539 O O . GLN A 1 71 ? -25.516 10.760 -8.761 1.00 67.81 71 GLN A O 1
ATOM 544 N N . MET A 1 72 ? -27.056 9.175 -8.356 1.00 67.06 72 MET A N 1
ATOM 545 C CA . MET A 1 72 ? -26.256 8.417 -7.400 1.00 67.06 72 MET A CA 1
ATOM 546 C C . MET A 1 72 ? -24.989 7.904 -8.078 1.00 67.06 72 MET A C 1
ATOM 548 O O . MET A 1 72 ? -23.892 8.116 -7.571 1.00 67.06 72 MET A O 1
ATOM 552 N N . PHE A 1 73 ? -25.118 7.327 -9.276 1.00 65.44 73 PHE A N 1
ATOM 553 C CA . PHE A 1 73 ? -23.976 6.936 -10.095 1.00 65.44 73 PHE A CA 1
ATOM 554 C C . PHE A 1 73 ? -23.036 8.114 -10.378 1.00 65.44 73 PHE A C 1
ATOM 556 O O . PHE A 1 73 ? -21.838 7.981 -10.164 1.00 65.44 73 PHE A O 1
ATOM 563 N N . TYR A 1 74 ? -23.544 9.282 -10.776 1.00 67.00 74 TYR A N 1
ATOM 564 C CA . TYR A 1 74 ? -22.719 10.472 -11.009 1.00 67.00 74 TYR A CA 1
ATOM 565 C C . TYR A 1 74 ? -21.956 10.919 -9.747 1.00 67.00 74 TYR A C 1
ATOM 567 O O . TYR A 1 74 ? -20.771 11.258 -9.816 1.00 67.00 74 TYR A O 1
ATOM 575 N N . LEU A 1 75 ? -22.607 10.887 -8.583 1.00 64.44 75 LEU A N 1
ATOM 576 C CA . LEU A 1 75 ? -22.014 11.274 -7.300 1.00 64.44 75 LEU A CA 1
ATOM 577 C C . LEU A 1 75 ? -20.986 10.251 -6.790 1.00 64.44 75 LEU A C 1
ATOM 579 O O . LEU A 1 75 ? -19.941 10.642 -6.259 1.00 64.44 75 LEU A O 1
ATOM 583 N N . VAL A 1 76 ? -21.250 8.958 -6.997 1.00 63.41 76 VAL A N 1
ATOM 584 C CA . VAL A 1 76 ? -20.329 7.849 -6.704 1.00 63.41 76 VAL A CA 1
ATOM 585 C C . VAL A 1 76 ? -19.134 7.874 -7.661 1.00 63.41 76 VAL A C 1
ATOM 587 O O . VAL A 1 76 ? -17.994 7.763 -7.217 1.00 63.41 76 VAL A O 1
ATOM 590 N N . GLN A 1 77 ? -19.359 8.103 -8.958 1.00 59.19 77 GLN A N 1
ATOM 591 C CA . GLN A 1 77 ? -18.316 8.154 -9.988 1.00 59.19 77 GLN A CA 1
ATOM 592 C C . GLN A 1 77 ? -17.376 9.351 -9.793 1.00 59.19 77 GLN A C 1
ATOM 594 O O . GLN A 1 77 ? -16.184 9.255 -10.084 1.00 59.19 77 GLN A O 1
ATOM 599 N N . ARG A 1 78 ? -17.879 10.466 -9.247 1.00 61.78 78 ARG A N 1
ATOM 600 C CA . ARG A 1 78 ? -17.047 11.603 -8.823 1.00 61.78 78 ARG A CA 1
ATOM 601 C C . ARG A 1 78 ? -16.475 11.471 -7.409 1.00 61.78 78 ARG A C 1
ATOM 603 O O . ARG A 1 78 ? -15.789 12.384 -6.960 1.00 61.78 78 ARG A O 1
ATOM 610 N N . GLY A 1 79 ? -16.738 10.366 -6.708 1.00 60.16 79 GLY A N 1
ATOM 611 C CA . GLY A 1 79 ? -16.204 10.081 -5.374 1.00 60.16 79 GLY A CA 1
ATOM 612 C C . GLY A 1 79 ? -16.632 11.066 -4.282 1.00 60.16 79 GLY A C 1
ATOM 613 O O . GLY A 1 79 ? -16.093 11.002 -3.182 1.00 60.16 79 GLY A O 1
ATOM 614 N N . LEU A 1 80 ? -17.582 11.971 -4.546 1.00 64.31 80 LEU A N 1
ATOM 615 C CA . LEU A 1 80 ? -17.957 13.039 -3.611 1.00 64.31 80 LEU A CA 1
ATOM 616 C C . LEU A 1 80 ? -18.601 12.469 -2.342 1.00 64.31 80 LEU A C 1
ATOM 618 O O . LEU A 1 80 ? -18.284 12.913 -1.242 1.00 64.31 80 LEU A O 1
ATOM 622 N N . ILE A 1 81 ? -19.423 11.424 -2.487 1.00 67.31 81 ILE A N 1
ATOM 623 C CA . ILE A 1 81 ? -20.022 10.714 -1.348 1.00 67.31 81 ILE A CA 1
ATOM 624 C C . ILE A 1 81 ? -18.946 9.942 -0.583 1.00 67.31 81 ILE A C 1
ATOM 626 O O . ILE A 1 81 ? -18.890 10.020 0.637 1.00 67.31 81 ILE A O 1
ATOM 630 N N . THR A 1 82 ? -18.048 9.237 -1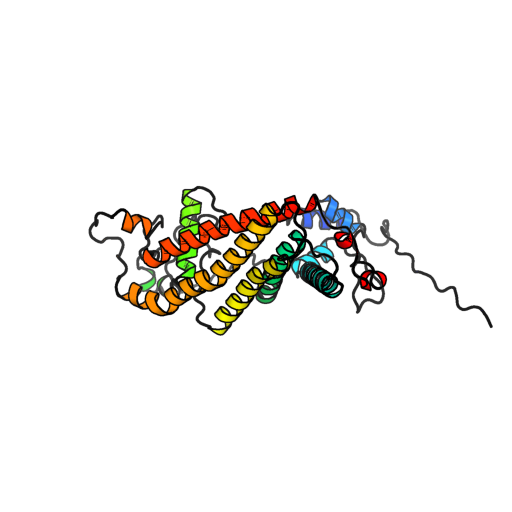.277 1.00 69.69 82 THR A N 1
ATOM 631 C CA . THR A 1 82 ? -16.992 8.445 -0.629 1.00 69.69 82 THR A CA 1
ATOM 632 C C . THR A 1 82 ? -16.020 9.327 0.150 1.00 69.69 82 THR A C 1
ATOM 634 O O . THR A 1 82 ? -15.682 9.007 1.286 1.00 69.69 82 THR A O 1
ATOM 637 N N . VAL A 1 83 ? -15.600 10.457 -0.425 1.00 74.38 83 VAL A N 1
ATOM 638 C CA . VAL A 1 83 ? -14.731 11.433 0.245 1.00 74.38 83 VAL A CA 1
ATOM 639 C C . VAL A 1 83 ? -15.467 12.100 1.406 1.00 74.38 83 VAL A C 1
ATOM 641 O O . VAL A 1 83 ? -14.877 12.236 2.476 1.00 74.38 83 VAL A O 1
ATOM 644 N N . GLY A 1 84 ? -16.746 12.457 1.242 1.00 75.75 84 GLY A N 1
ATOM 645 C CA . GLY A 1 84 ? -17.574 13.008 2.319 1.00 75.75 84 GLY A CA 1
ATOM 646 C C . GLY A 1 84 ? -17.717 12.039 3.494 1.00 75.75 84 GLY A C 1
ATOM 647 O O . GLY A 1 84 ? -17.390 12.395 4.622 1.00 75.75 84 GLY A O 1
ATOM 648 N N . GLN A 1 85 ? -18.094 10.789 3.221 1.00 74.88 85 GLN A N 1
ATOM 649 C CA . GLN A 1 85 ? -18.249 9.727 4.221 1.00 74.88 85 GLN A CA 1
ATOM 650 C C . GLN A 1 85 ? -16.921 9.386 4.912 1.00 74.88 85 GLN A C 1
ATOM 652 O O . GLN A 1 85 ? -16.861 9.287 6.135 1.00 74.88 85 GLN A O 1
ATOM 657 N N . ALA A 1 86 ? -15.823 9.284 4.158 1.00 82.31 86 ALA A N 1
ATOM 658 C CA . ALA A 1 86 ? -14.493 9.058 4.722 1.00 82.31 86 ALA A CA 1
ATOM 659 C C . ALA A 1 86 ? -14.031 10.229 5.606 1.00 82.31 86 ALA A C 1
ATOM 661 O O . ALA A 1 86 ? -13.480 10.015 6.685 1.00 82.31 86 ALA A O 1
ATOM 662 N N . THR A 1 87 ? -14.286 11.469 5.180 1.00 82.06 87 THR A N 1
ATOM 663 C CA . THR A 1 87 ? -13.958 12.675 5.957 1.00 82.06 87 THR A CA 1
ATOM 664 C C . THR A 1 87 ? -14.792 12.748 7.232 1.00 82.06 87 THR A C 1
ATOM 666 O O . THR A 1 87 ? -14.256 13.028 8.303 1.00 82.06 87 THR A O 1
ATOM 669 N N . TRP A 1 88 ? -16.086 12.439 7.140 1.00 82.88 88 TRP A N 1
ATOM 670 C CA . TRP A 1 88 ? -16.993 12.366 8.283 1.00 82.88 88 TRP A CA 1
ATOM 671 C C . TRP A 1 88 ? -16.568 11.288 9.281 1.00 82.88 88 TRP A C 1
ATOM 673 O O . TRP A 1 88 ? -16.514 11.540 10.485 1.00 82.88 88 TRP A O 1
ATOM 683 N N . PHE A 1 89 ? -16.199 10.102 8.800 1.00 86.00 89 PHE A N 1
ATOM 684 C CA . PHE A 1 89 ? -15.657 9.033 9.634 1.00 86.00 89 PHE A CA 1
ATOM 685 C C . PHE A 1 89 ? -14.394 9.485 10.384 1.00 86.00 89 PHE A C 1
ATOM 687 O O . PHE A 1 89 ? -14.321 9.350 11.605 1.00 86.00 89 PHE A O 1
ATOM 694 N N . VAL A 1 90 ? -13.437 10.110 9.686 1.00 86.12 90 VAL A N 1
ATOM 695 C CA . VAL A 1 90 ? -12.218 10.660 10.307 1.00 86.12 90 VAL A CA 1
ATOM 696 C C . VAL A 1 90 ? -12.556 11.708 11.366 1.00 86.12 90 VAL A C 1
ATOM 698 O O . VAL A 1 90 ? -12.014 11.655 12.471 1.00 86.12 90 VAL A O 1
ATOM 701 N N . ALA A 1 91 ? -13.472 12.630 11.061 1.00 85.56 91 ALA A N 1
ATOM 702 C CA . ALA A 1 91 ? -13.917 13.649 12.004 1.00 85.56 91 ALA A CA 1
ATOM 703 C C . ALA A 1 91 ? -14.530 13.026 13.268 1.00 85.56 91 ALA A C 1
ATOM 705 O O . ALA A 1 91 ? -14.202 13.455 14.375 1.00 85.56 91 ALA A O 1
ATOM 706 N N . ASN A 1 92 ? -15.351 11.980 13.126 1.00 85.44 92 ASN A N 1
ATOM 707 C CA . ASN A 1 92 ? -15.912 11.255 14.264 1.00 85.44 92 ASN A CA 1
ATOM 708 C C . ASN A 1 92 ? -14.825 10.590 15.109 1.00 85.44 92 ASN A C 1
ATOM 710 O O . ASN A 1 92 ? -14.830 10.760 16.326 1.00 85.44 92 ASN A O 1
ATOM 714 N N . CYS A 1 93 ? -13.858 9.893 14.509 1.00 86.94 93 CYS A N 1
ATOM 715 C CA . CYS A 1 93 ? -12.790 9.269 15.289 1.00 86.94 93 CYS A CA 1
ATOM 716 C C . CYS A 1 93 ? -11.925 10.296 16.037 1.00 86.94 93 CYS A C 1
ATOM 718 O O . CYS A 1 93 ? -11.580 10.070 17.197 1.00 86.94 93 CYS A O 1
ATOM 720 N N . ILE A 1 94 ? -11.607 11.438 15.411 1.00 86.88 94 ILE A N 1
ATOM 721 C CA . ILE A 1 94 ? -10.879 12.533 16.073 1.00 86.88 94 ILE A CA 1
ATOM 722 C C . ILE A 1 94 ? -11.698 13.076 17.246 1.00 86.88 94 ILE A C 1
ATOM 724 O O . ILE A 1 94 ? -11.168 13.260 18.339 1.00 86.88 94 ILE A O 1
ATOM 728 N N . ALA A 1 95 ? -12.994 13.301 17.049 1.00 85.00 95 ALA A N 1
ATOM 729 C CA . ALA A 1 95 ? -13.865 13.813 18.095 1.00 85.00 95 ALA A CA 1
ATOM 730 C C . ALA A 1 95 ? -13.998 12.845 19.271 1.00 85.00 95 ALA A C 1
ATOM 732 O O . ALA A 1 95 ? -13.915 13.277 20.418 1.00 85.00 95 ALA A O 1
ATOM 733 N N . ARG A 1 96 ? -14.128 11.540 19.001 1.00 86.00 96 ARG A N 1
ATOM 734 C CA . ARG A 1 96 ? -14.109 10.498 20.036 1.00 86.00 96 ARG A CA 1
ATOM 735 C C . ARG A 1 96 ? -12.800 10.535 20.819 1.00 86.00 96 ARG A C 1
ATOM 737 O O . ARG A 1 96 ? -12.840 10.584 22.045 1.00 86.00 96 ARG A O 1
ATOM 744 N N . ALA A 1 97 ? -11.663 10.631 20.127 1.00 85.44 97 ALA A N 1
ATOM 745 C CA . ALA A 1 97 ? -10.356 10.741 20.769 1.00 85.44 97 ALA A CA 1
ATOM 746 C C . ALA A 1 97 ? -10.241 11.989 21.668 1.00 85.44 97 ALA A C 1
ATOM 748 O O . ALA A 1 97 ? -9.763 11.886 22.795 1.00 85.44 97 ALA A O 1
ATOM 749 N N . VAL A 1 98 ? -10.723 13.151 21.211 1.00 87.00 98 VAL A N 1
ATOM 750 C CA . VAL A 1 98 ? -10.723 14.406 21.992 1.00 87.00 98 VAL A CA 1
ATOM 751 C C . VAL A 1 98 ? -11.671 14.334 23.194 1.00 87.00 98 VAL A C 1
ATOM 753 O O . VAL A 1 98 ? -11.361 14.870 24.254 1.00 87.00 98 VAL A O 1
ATOM 756 N N . GLN A 1 99 ? -12.812 13.660 23.050 1.00 85.62 99 GLN A N 1
ATOM 757 C CA . GLN A 1 99 ? -13.810 13.490 24.112 1.00 85.62 99 GLN A CA 1
ATOM 758 C C . GLN A 1 99 ? -13.453 12.369 25.101 1.00 85.62 99 GLN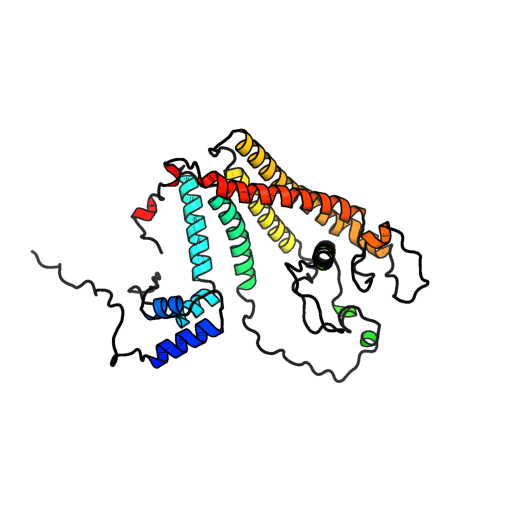 A C 1
ATOM 760 O O . GLN A 1 99 ? -14.196 12.142 26.052 1.00 85.62 99 GLN A O 1
ATOM 765 N N . GLY A 1 100 ? -12.335 11.663 24.895 1.00 83.12 100 GLY A N 1
ATOM 766 C CA . GLY A 1 100 ? -11.946 10.513 25.717 1.00 83.12 100 GLY A CA 1
ATOM 767 C C . GLY A 1 100 ? -12.841 9.284 25.517 1.00 83.12 100 GLY A C 1
ATOM 768 O O . GLY A 1 100 ? -12.807 8.358 26.326 1.00 83.12 100 GLY A O 1
ATOM 769 N N . VAL A 1 101 ? -13.635 9.266 24.445 1.00 86.06 101 VAL A N 1
ATOM 770 C CA . VAL A 1 101 ? -14.470 8.131 24.049 1.00 86.06 101 VAL A CA 1
ATOM 771 C C . VAL A 1 101 ? -13.582 7.090 23.372 1.00 86.06 101 VAL A C 1
ATOM 773 O O . VAL A 1 101 ? -12.691 7.423 22.588 1.00 86.06 101 VAL A O 1
ATOM 776 N N . HIS A 1 102 ? -13.812 5.814 23.681 1.00 86.25 102 HIS A N 1
ATOM 777 C CA . HIS A 1 102 ? -12.990 4.732 23.155 1.00 86.25 102 HIS A CA 1
ATOM 778 C C . HIS A 1 102 ? -13.099 4.641 21.627 1.00 86.25 102 HIS A C 1
ATOM 780 O O . HIS A 1 102 ? -14.197 4.519 21.085 1.00 86.25 102 HIS A O 1
ATOM 786 N N . VAL A 1 103 ? -11.945 4.676 20.958 1.00 88.62 103 VAL A N 1
ATOM 787 C CA . VAL A 1 103 ? -11.804 4.375 19.531 1.00 88.62 103 VAL A CA 1
ATOM 788 C C . VAL A 1 103 ? -11.342 2.930 19.410 1.00 88.62 103 VAL A C 1
ATOM 790 O O . VAL A 1 103 ? -10.307 2.554 19.964 1.00 88.62 103 VAL A O 1
ATOM 793 N N . THR A 1 104 ? -12.125 2.126 18.707 1.00 90.75 104 THR A N 1
ATOM 794 C CA . THR A 1 104 ? -11.886 0.692 18.537 1.00 90.75 104 THR A CA 1
ATOM 795 C C . THR A 1 104 ? -10.697 0.423 17.612 1.00 90.75 104 THR A C 1
ATOM 797 O O . THR A 1 104 ? -10.340 1.237 16.758 1.00 90.75 104 THR A O 1
ATOM 800 N N . THR A 1 105 ? -10.080 -0.751 17.743 1.00 91.44 105 THR A N 1
ATOM 801 C CA . THR A 1 105 ? -8.950 -1.171 16.895 1.00 91.44 105 THR A CA 1
ATOM 802 C C . THR A 1 105 ? -9.332 -1.240 15.413 1.00 91.44 105 THR A C 1
ATOM 804 O O . THR A 1 105 ? -8.597 -0.729 14.569 1.00 91.44 105 THR A O 1
ATOM 807 N N . ILE A 1 106 ? -10.539 -1.725 15.097 1.00 91.56 106 ILE A N 1
ATOM 808 C CA . ILE A 1 106 ? -11.062 -1.743 13.724 1.00 91.56 106 ILE A CA 1
ATOM 809 C C . ILE A 1 106 ? -11.270 -0.332 13.149 1.00 91.56 106 ILE A C 1
ATOM 811 O O . ILE A 1 106 ? -10.991 -0.100 11.968 1.00 91.56 106 ILE A O 1
ATOM 815 N N . GLU A 1 107 ? -11.701 0.639 13.966 1.00 91.62 107 GLU A N 1
ATOM 816 C CA . GLU A 1 107 ? -11.793 2.042 13.546 1.00 91.62 107 GLU A CA 1
ATOM 817 C C . GLU A 1 107 ? -10.398 2.609 13.246 1.00 91.62 107 GLU A C 1
ATOM 819 O O . GLU A 1 107 ? -10.228 3.285 12.233 1.00 91.62 107 GLU A O 1
ATOM 824 N N . LEU A 1 108 ? -9.377 2.279 14.048 1.00 92.38 108 LEU A N 1
ATOM 825 C CA . LEU A 1 108 ? -7.986 2.677 13.789 1.00 92.38 108 LEU A CA 1
ATOM 826 C C . LEU A 1 108 ? -7.435 2.068 12.494 1.00 92.38 108 LEU A C 1
ATOM 828 O O . LEU A 1 108 ? -6.813 2.768 11.690 1.00 92.38 108 LEU A O 1
ATOM 832 N N . THR A 1 109 ? -7.689 0.783 12.247 1.00 93.75 109 THR A N 1
ATOM 833 C CA . THR A 1 109 ? -7.317 0.146 10.978 1.00 93.75 109 THR A CA 1
ATOM 834 C C . THR A 1 109 ? -8.014 0.829 9.808 1.00 93.75 109 THR A C 1
ATOM 836 O O . THR A 1 109 ? -7.365 1.152 8.810 1.00 93.75 109 THR A O 1
ATOM 839 N N . THR A 1 110 ? -9.302 1.137 9.941 1.00 92.69 110 THR A N 1
ATOM 840 C CA . THR A 1 110 ? -10.066 1.860 8.917 1.00 92.69 110 THR A CA 1
ATOM 841 C C . THR A 1 110 ? -9.495 3.259 8.679 1.00 92.69 110 THR A C 1
ATOM 843 O O . THR A 1 110 ? -9.262 3.628 7.530 1.00 92.69 110 THR A O 1
ATOM 846 N N . LEU A 1 111 ? -9.158 4.007 9.736 1.00 92.75 111 LEU A N 1
ATOM 847 C CA . LEU A 1 111 ? -8.495 5.311 9.632 1.00 92.75 111 LEU A CA 1
ATOM 848 C C . LEU A 1 111 ? -7.191 5.233 8.834 1.00 92.75 111 LEU A C 1
ATOM 850 O O . LEU A 1 111 ? -6.940 6.096 7.991 1.00 92.75 111 LEU A O 1
ATOM 854 N N . SER A 1 112 ? -6.383 4.188 9.051 1.00 91.12 112 SER A N 1
ATOM 855 C CA . SER A 1 112 ? -5.138 3.995 8.297 1.00 91.12 112 SER A CA 1
ATOM 856 C C . SER A 1 112 ? -5.401 3.884 6.788 1.00 91.12 112 SER A C 1
ATOM 858 O O . SER A 1 112 ? -4.732 4.543 5.989 1.00 91.12 112 SER A O 1
ATOM 860 N N . PHE A 1 113 ? -6.435 3.141 6.383 1.00 90.44 113 PHE A N 1
ATOM 861 C CA . PHE A 1 113 ? -6.827 3.021 4.978 1.00 90.44 113 PHE A CA 1
ATOM 862 C C . PHE A 1 113 ? -7.463 4.298 4.429 1.00 90.44 113 PHE A C 1
ATOM 864 O O . PHE A 1 113 ? -7.226 4.638 3.268 1.00 90.44 113 PHE A O 1
ATOM 871 N N . VAL A 1 114 ? -8.223 5.033 5.243 1.00 90.00 114 VAL A N 1
ATOM 872 C CA . VAL A 1 114 ? -8.826 6.308 4.836 1.00 90.00 114 VAL A CA 1
ATOM 873 C C . VAL A 1 114 ? -7.751 7.333 4.477 1.00 90.00 114 VAL A C 1
ATOM 875 O O . VAL A 1 114 ? -7.865 7.965 3.429 1.00 90.00 114 VAL A O 1
ATOM 878 N N . VAL A 1 115 ? -6.669 7.450 5.256 1.00 86.12 115 VAL A N 1
ATOM 879 C CA . VAL A 1 115 ? -5.553 8.367 4.942 1.00 86.12 115 VAL A CA 1
ATOM 880 C C . VAL A 1 115 ? -4.975 8.088 3.550 1.00 86.12 115 VAL A C 1
ATOM 882 O O . VAL A 1 115 ? -4.823 9.002 2.737 1.00 86.12 115 VAL A O 1
ATOM 885 N N . VAL A 1 116 ? -4.705 6.817 3.239 1.00 85.44 116 VAL A N 1
ATOM 886 C CA . VAL A 1 116 ? -4.173 6.408 1.927 1.00 85.44 116 VAL A CA 1
ATOM 887 C C . VAL A 1 116 ? -5.206 6.617 0.817 1.00 85.44 116 VAL A C 1
ATOM 889 O O . VAL A 1 116 ? -4.858 7.044 -0.287 1.00 85.44 116 VAL A O 1
ATOM 892 N N . THR A 1 117 ? -6.482 6.362 1.105 1.00 84.31 117 THR A N 1
ATOM 893 C CA . THR A 1 117 ? -7.587 6.519 0.150 1.00 84.31 117 THR A CA 1
ATOM 894 C C . THR A 1 117 ? -7.789 7.983 -0.224 1.00 84.31 117 THR A C 1
ATOM 896 O O . THR A 1 117 ? -7.890 8.290 -1.410 1.00 84.31 117 THR A O 1
ATOM 899 N N . LEU A 1 118 ? -7.781 8.901 0.746 1.00 82.88 118 LEU A N 1
ATOM 900 C CA . LEU A 1 118 ? -7.910 10.340 0.502 1.00 82.88 118 LEU A CA 1
ATOM 901 C C . LEU A 1 118 ? -6.724 10.874 -0.308 1.00 82.88 118 LEU A C 1
ATOM 903 O O . LEU A 1 118 ? -6.930 11.571 -1.302 1.00 82.88 118 LEU A O 1
ATOM 907 N N . ALA A 1 119 ? -5.496 10.482 0.052 1.00 80.00 119 ALA A N 1
ATOM 908 C CA . ALA A 1 119 ? -4.299 10.847 -0.704 1.00 80.00 119 ALA A CA 1
ATOM 909 C C . ALA A 1 119 ? -4.372 10.355 -2.161 1.00 80.00 119 ALA A C 1
ATOM 911 O O . ALA A 1 119 ? -4.112 11.112 -3.096 1.00 80.00 119 ALA A O 1
ATOM 912 N N . THR A 1 120 ? -4.788 9.102 -2.367 1.00 78.00 120 THR A N 1
ATOM 913 C CA . THR A 1 120 ? -4.931 8.518 -3.710 1.00 78.00 120 THR A CA 1
ATOM 914 C C . THR A 1 120 ? -6.044 9.202 -4.506 1.00 78.00 120 THR A C 1
ATOM 916 O O . THR A 1 120 ? -5.849 9.531 -5.673 1.00 78.00 120 THR A O 1
ATOM 919 N N . SER A 1 121 ? -7.187 9.474 -3.871 1.00 74.00 121 SER A N 1
ATOM 920 C CA . SER A 1 121 ? -8.344 10.126 -4.499 1.00 74.00 121 SER A CA 1
ATOM 921 C C . SER A 1 121 ? -8.009 11.543 -4.955 1.00 74.00 121 SER A C 1
ATOM 923 O O . SER A 1 121 ? -8.361 11.925 -6.067 1.00 74.00 121 SER A O 1
ATOM 925 N N . TYR A 1 122 ? -7.254 12.294 -4.147 1.00 79.62 122 TYR A N 1
ATOM 926 C CA . TYR A 1 122 ? -6.763 13.619 -4.521 1.00 79.62 122 TYR A CA 1
ATOM 927 C C . TYR A 1 122 ? -5.861 13.565 -5.761 1.00 79.62 122 TYR A C 1
ATOM 929 O O . TYR A 1 122 ? -6.079 14.299 -6.724 1.00 79.62 122 TYR A O 1
ATOM 937 N N . LEU A 1 123 ? -4.890 12.644 -5.785 1.00 71.50 123 LEU A N 1
ATOM 938 C CA . LEU A 1 123 ? -4.003 12.466 -6.942 1.00 71.50 123 LEU A CA 1
ATOM 939 C C . LEU A 1 123 ? -4.760 12.021 -8.200 1.00 71.50 123 LEU A C 1
ATOM 941 O O . LEU A 1 123 ? -4.315 12.282 -9.317 1.00 71.50 123 LEU A O 1
ATOM 945 N N . TRP A 1 124 ? -5.888 11.332 -8.035 1.00 68.75 124 TRP A N 1
ATOM 946 C CA . TRP A 1 124 ? -6.704 10.829 -9.138 1.00 68.75 124 TRP A CA 1
ATOM 947 C C . TRP A 1 124 ? -7.829 11.778 -9.544 1.00 68.75 124 TRP A C 1
ATOM 949 O O . TRP A 1 124 ? -8.513 11.493 -10.523 1.00 68.75 124 TRP A O 1
ATOM 959 N N . TYR A 1 125 ? -7.992 12.920 -8.875 1.00 71.69 125 TYR A N 1
ATOM 960 C CA . TYR A 1 125 ? -9.101 13.838 -9.134 1.00 71.69 125 TYR A CA 1
ATOM 961 C C . TYR A 1 125 ? -9.147 14.333 -10.588 1.00 71.69 125 TYR A C 1
ATOM 963 O O . TYR A 1 125 ? -10.211 14.419 -11.195 1.00 71.69 125 TYR A O 1
ATOM 971 N N . HIS A 1 126 ? -7.981 14.603 -11.182 1.00 63.31 126 HIS A N 1
ATOM 972 C CA . HIS A 1 126 ? -7.863 15.028 -12.582 1.00 63.31 126 HIS A CA 1
ATOM 973 C C . HIS A 1 126 ? -7.591 13.876 -13.558 1.00 63.31 126 HIS A C 1
ATOM 975 O O . HIS A 1 126 ? -7.332 14.111 -14.740 1.00 63.31 126 HIS A O 1
ATOM 981 N N . LYS A 1 127 ? -7.613 12.626 -13.087 1.00 59.75 127 LYS A N 1
ATOM 982 C CA . LYS A 1 127 ? -7.363 11.466 -13.938 1.00 59.75 127 LYS A CA 1
ATOM 983 C C . LYS A 1 127 ? -8.578 11.245 -14.854 1.00 59.75 127 LYS A C 1
ATOM 985 O O . LYS A 1 127 ? -9.687 11.106 -14.343 1.00 59.75 127 LYS A O 1
ATOM 990 N N . PRO A 1 128 ? -8.401 11.165 -16.186 1.00 58.44 128 PRO A N 1
ATOM 991 C CA . PRO A 1 128 ? -9.504 10.856 -17.090 1.00 58.44 128 PRO A CA 1
ATOM 992 C C . PRO A 1 128 ? -10.039 9.449 -16.793 1.00 58.44 128 PRO A C 1
ATOM 994 O O . PRO A 1 128 ? -9.286 8.470 -16.820 1.00 58.44 128 PRO A O 1
ATOM 997 N N . ALA A 1 129 ? -11.330 9.361 -16.480 1.00 55.88 129 ALA A N 1
ATOM 998 C CA . ALA A 1 129 ? -12.039 8.107 -16.253 1.00 55.88 129 ALA A CA 1
ATOM 999 C C . ALA A 1 129 ? -12.684 7.606 -17.557 1.00 55.88 129 ALA A C 1
ATOM 1001 O O . ALA A 1 129 ? -12.998 8.402 -18.438 1.00 55.88 129 ALA A O 1
ATOM 1002 N N . ASP A 1 130 ? -12.877 6.289 -17.658 1.00 61.88 130 ASP A N 1
ATOM 1003 C CA . ASP A 1 130 ? -13.673 5.639 -18.711 1.00 61.88 130 ASP A CA 1
ATOM 1004 C C . ASP A 1 130 ? -13.203 5.886 -20.165 1.00 61.88 130 ASP A C 1
ATOM 1006 O O . ASP A 1 130 ? -13.970 6.188 -21.079 1.00 61.88 130 ASP A O 1
ATOM 1010 N N . VAL A 1 131 ? -11.891 5.759 -20.401 1.00 53.97 131 VAL A N 1
ATOM 1011 C CA . VAL A 1 131 ? -11.325 5.831 -21.758 1.00 53.97 131 VAL A CA 1
ATOM 1012 C C . VAL A 1 131 ? -11.680 4.556 -22.535 1.00 53.97 131 VAL A C 1
ATOM 1014 O O . VAL A 1 131 ? -11.042 3.518 -22.366 1.00 53.97 131 VAL A O 1
ATOM 1017 N N . SER A 1 132 ? -12.676 4.645 -23.417 1.00 53.72 132 SER A N 1
ATOM 1018 C CA . SER A 1 132 ? -13.194 3.512 -24.202 1.00 53.72 132 SER A CA 1
ATOM 1019 C C . SER A 1 132 ? -12.405 3.201 -25.478 1.00 53.72 132 SER A C 1
ATOM 1021 O O . SER A 1 132 ? -12.470 2.083 -25.990 1.00 53.72 132 SER A O 1
ATOM 1023 N N . SER A 1 133 ? -11.641 4.163 -26.012 1.00 56.53 133 SER A N 1
ATOM 1024 C CA . SER A 1 133 ? -10.864 3.959 -27.239 1.00 56.53 133 SER A CA 1
ATOM 1025 C C . SER A 1 133 ? -9.515 4.689 -27.224 1.00 56.53 133 SER A C 1
ATOM 1027 O O . SER A 1 133 ? -9.442 5.842 -26.791 1.00 56.53 133 SER A O 1
ATOM 1029 N N . PRO A 1 134 ? -8.427 4.045 -27.695 1.00 65.19 134 PRO A N 1
ATOM 1030 C CA . PRO A 1 134 ? -7.131 4.695 -27.827 1.00 65.19 134 PRO A CA 1
ATOM 1031 C C . PRO A 1 134 ? -7.046 5.514 -29.122 1.00 65.19 134 PRO A C 1
ATOM 1033 O O . PRO A 1 134 ? -7.483 5.079 -30.191 1.00 65.19 134 PRO A O 1
ATOM 1036 N N . ILE A 1 135 ? -6.388 6.673 -29.058 1.00 63.44 135 ILE A N 1
ATOM 1037 C CA . ILE A 1 135 ? -6.034 7.452 -30.250 1.00 63.44 135 ILE A CA 1
ATOM 1038 C C . ILE A 1 135 ? -4.871 6.751 -30.961 1.00 63.44 135 ILE A C 1
ATOM 1040 O O . ILE A 1 135 ? -3.790 6.576 -30.401 1.00 63.44 135 ILE A O 1
ATOM 1044 N N . LYS A 1 136 ? -5.082 6.346 -32.217 1.00 66.38 136 LYS A N 1
ATOM 1045 C CA . LYS A 1 136 ? -4.066 5.647 -33.015 1.00 66.38 136 LYS A CA 1
ATOM 1046 C C . LYS A 1 136 ? -3.084 6.645 -33.627 1.00 66.38 136 LYS A C 1
ATOM 1048 O O . LYS A 1 136 ? -3.432 7.367 -34.559 1.00 66.38 136 LYS A O 1
ATOM 1053 N N . LEU A 1 137 ? -1.844 6.638 -33.145 1.00 60.09 137 LEU A N 1
ATOM 1054 C CA . LEU A 1 137 ? -0.753 7.418 -33.728 1.00 60.09 137 LEU A CA 1
ATOM 1055 C C . LEU A 1 137 ? -0.209 6.707 -34.974 1.00 60.09 137 LEU A C 1
ATOM 1057 O O . LEU A 1 137 ? 0.155 5.533 -34.922 1.00 60.09 137 LEU A O 1
ATOM 1061 N N . ARG A 1 138 ? -0.168 7.410 -36.112 1.00 71.38 138 ARG A N 1
ATOM 1062 C CA . ARG A 1 138 ? 0.387 6.892 -37.373 1.00 71.38 138 ARG A CA 1
ATOM 1063 C C . ARG A 1 138 ? 1.742 7.540 -37.637 1.00 71.38 138 ARG A C 1
ATOM 1065 O O . ARG A 1 138 ? 1.801 8.722 -37.965 1.00 71.38 138 ARG A O 1
ATOM 1072 N N . CYS A 1 139 ? 2.816 6.761 -37.543 1.00 64.50 139 CYS A N 1
ATOM 1073 C CA . CYS A 1 139 ? 4.165 7.205 -37.895 1.00 64.50 139 CYS A CA 1
ATOM 1074 C C . CYS A 1 139 ? 4.533 6.749 -39.311 1.00 64.50 139 CYS A C 1
ATOM 1076 O O . CYS A 1 139 ? 4.346 5.587 -39.661 1.00 64.50 139 CYS A O 1
ATOM 1078 N N . LYS A 1 140 ? 5.069 7.669 -40.125 1.00 67.75 140 LYS A N 1
ATOM 1079 C CA . LYS A 1 140 ? 5.561 7.375 -41.486 1.00 67.75 140 LYS A CA 1
ATOM 1080 C C . LYS A 1 140 ? 7.012 6.874 -41.506 1.00 67.75 140 LYS A C 1
ATOM 1082 O O . LYS A 1 140 ? 7.415 6.235 -42.470 1.00 67.75 140 LYS A O 1
ATOM 1087 N N . ALA A 1 141 ? 7.787 7.165 -40.462 1.00 61.94 141 ALA A N 1
ATOM 1088 C CA . ALA A 1 141 ? 9.181 6.752 -40.330 1.00 61.94 141 ALA A CA 1
ATOM 1089 C C . ALA A 1 141 ? 9.302 5.531 -39.404 1.00 61.94 141 ALA A C 1
ATOM 1091 O O . ALA A 1 141 ? 8.695 5.499 -38.334 1.00 61.94 141 ALA A O 1
ATOM 1092 N N . SER A 1 142 ? 10.102 4.545 -39.818 1.00 64.38 142 SER A N 1
ATOM 1093 C CA . SER A 1 142 ? 10.522 3.420 -38.977 1.00 64.38 142 SER A CA 1
ATOM 1094 C C . SER A 1 142 ? 11.902 3.742 -38.421 1.00 64.38 142 SER A C 1
ATOM 1096 O O . SER A 1 142 ? 12.872 3.759 -39.176 1.00 64.38 142 SER A O 1
ATOM 1098 N N . ASP A 1 143 ? 11.994 3.955 -37.112 1.00 68.50 143 ASP A N 1
ATOM 1099 C CA . ASP A 1 143 ? 13.283 4.082 -36.434 1.00 68.50 143 ASP A CA 1
ATOM 1100 C C . ASP A 1 143 ? 14.032 2.731 -36.499 1.00 68.50 143 ASP A C 1
ATOM 1102 O O . ASP A 1 143 ? 13.442 1.698 -36.152 1.00 68.50 143 ASP A O 1
ATOM 1106 N N . PRO A 1 144 ? 15.296 2.678 -36.964 1.00 69.25 144 PRO A N 1
ATOM 1107 C CA . PRO A 1 144 ? 16.104 1.462 -36.902 1.00 69.25 144 PRO A CA 1
ATOM 1108 C C . PRO A 1 144 ? 16.273 0.925 -35.470 1.00 69.25 144 PRO A C 1
ATOM 1110 O O . PRO A 1 144 ? 16.368 -0.292 -35.305 1.00 69.25 144 PRO A O 1
ATOM 1113 N N . ALA A 1 145 ? 16.231 1.773 -34.435 1.00 67.19 145 ALA A N 1
ATOM 1114 C CA . ALA A 1 145 ? 16.287 1.345 -33.036 1.00 67.19 145 ALA A CA 1
ATOM 1115 C C . ALA A 1 145 ? 15.077 0.482 -32.635 1.00 67.19 145 ALA A C 1
ATOM 1117 O O . ALA A 1 145 ? 15.233 -0.479 -31.883 1.00 67.19 145 ALA A O 1
ATOM 1118 N N . ALA A 1 146 ? 13.897 0.724 -33.215 1.00 65.19 146 ALA A N 1
ATOM 1119 C CA . ALA A 1 146 ? 12.696 -0.082 -32.970 1.00 65.19 146 ALA A CA 1
ATOM 1120 C C . ALA A 1 146 ? 12.770 -1.497 -33.585 1.00 65.19 146 ALA A C 1
ATOM 1122 O O . ALA A 1 146 ? 11.939 -2.351 -33.281 1.00 65.19 146 ALA A O 1
ATOM 1123 N N . ARG A 1 147 ? 13.765 -1.763 -34.446 1.00 63.38 147 ARG A N 1
ATOM 1124 C CA . ARG A 1 147 ? 14.040 -3.099 -35.009 1.00 63.38 147 ARG A CA 1
ATOM 1125 C C . ARG A 1 147 ? 14.953 -3.940 -34.117 1.00 63.38 147 ARG A C 1
ATOM 1127 O O . ARG A 1 147 ? 15.176 -5.114 -34.410 1.00 63.38 147 ARG A O 1
ATOM 1134 N N . THR A 1 148 ? 15.504 -3.351 -33.056 1.00 68.38 148 THR A N 1
ATOM 1135 C CA . THR A 1 148 ? 16.306 -4.088 -32.078 1.00 68.38 148 THR A CA 1
ATOM 1136 C C . THR A 1 148 ? 15.425 -5.014 -31.235 1.00 68.38 148 THR A C 1
ATOM 1138 O O . THR A 1 148 ? 14.200 -4.874 -31.160 1.00 68.38 148 THR A O 1
ATOM 1141 N N . ARG A 1 149 ? 16.050 -6.027 -30.627 1.00 69.69 149 ARG A N 1
ATOM 1142 C CA . ARG A 1 149 ? 15.339 -7.003 -29.798 1.00 69.69 149 ARG A CA 1
ATOM 1143 C C . ARG A 1 149 ? 14.788 -6.319 -28.544 1.00 69.69 149 ARG A C 1
ATOM 1145 O O . ARG A 1 149 ? 15.559 -5.791 -27.750 1.00 69.69 149 ARG A O 1
ATOM 1152 N N . HIS A 1 150 ? 13.475 -6.392 -28.361 1.00 74.44 150 HIS A N 1
ATOM 1153 C CA . HIS A 1 150 ? 12.752 -5.854 -27.208 1.00 74.44 150 HIS A CA 1
ATOM 1154 C C . HIS A 1 150 ? 12.248 -6.974 -26.288 1.00 74.44 150 HIS A C 1
ATOM 1156 O O . HIS A 1 150 ? 12.244 -8.141 -26.680 1.00 74.44 150 HIS A O 1
ATOM 1162 N N . TYR A 1 151 ? 11.846 -6.613 -25.064 1.00 75.94 151 TYR A N 1
ATOM 1163 C CA . TYR A 1 151 ? 11.254 -7.548 -24.094 1.00 75.94 151 TYR A CA 1
ATOM 1164 C C . TYR A 1 151 ? 9.789 -7.222 -23.785 1.00 75.94 151 TYR A C 1
ATOM 1166 O O . TYR A 1 151 ? 9.010 -8.129 -23.515 1.00 75.94 151 TYR A O 1
ATOM 1174 N N . ARG A 1 152 ? 9.395 -5.942 -23.821 1.00 76.31 152 ARG A N 1
ATOM 1175 C CA . ARG A 1 152 ? 8.008 -5.507 -23.606 1.00 76.31 152 ARG A CA 1
ATOM 1176 C C . ARG A 1 152 ? 7.436 -4.916 -24.882 1.00 76.31 152 ARG A C 1
ATOM 1178 O O . ARG A 1 152 ? 6.461 -5.427 -25.429 1.00 76.31 152 ARG A O 1
ATOM 1185 N N . THR A 1 153 ? 8.063 -3.850 -25.372 1.00 79.06 153 THR A N 1
ATOM 1186 C CA . THR A 1 153 ? 7.619 -3.103 -26.549 1.00 79.06 153 THR A CA 1
ATOM 1187 C C . THR A 1 153 ? 8.805 -2.689 -27.423 1.00 79.06 153 THR A C 1
ATOM 1189 O O . THR A 1 153 ? 9.899 -2.452 -26.909 1.00 79.06 153 THR A O 1
ATOM 1192 N N . PRO A 1 154 ? 8.621 -2.510 -28.743 1.00 74.56 154 PRO A N 1
ATOM 1193 C CA . PRO A 1 154 ? 9.677 -1.995 -29.620 1.00 74.56 154 PRO A CA 1
ATOM 1194 C C . PRO A 1 154 ? 10.237 -0.622 -29.206 1.00 74.56 154 PRO A C 1
ATOM 1196 O O . PRO A 1 154 ? 11.316 -0.248 -29.652 1.00 74.56 154 PRO A O 1
ATOM 1199 N N . LEU A 1 155 ? 9.518 0.127 -28.361 1.00 76.50 155 LEU A N 1
ATOM 1200 C CA . LEU A 1 155 ? 9.902 1.448 -27.853 1.00 76.50 155 LEU A CA 1
ATOM 1201 C C . LEU A 1 155 ? 10.547 1.403 -26.459 1.00 76.50 155 LEU A C 1
ATOM 1203 O O . LEU A 1 155 ? 10.750 2.447 -25.840 1.00 76.50 155 LEU A O 1
ATOM 1207 N N . ASP A 1 156 ? 10.912 0.216 -25.967 1.00 72.62 156 ASP A N 1
ATOM 1208 C CA . ASP A 1 156 ? 11.529 0.052 -24.647 1.00 72.62 156 ASP A CA 1
ATOM 1209 C C . ASP A 1 156 ? 12.802 0.896 -24.482 1.00 72.62 156 ASP A C 1
ATOM 1211 O O . ASP A 1 156 ? 13.094 1.355 -23.384 1.00 72.62 156 ASP A O 1
ATOM 1215 N N . PHE A 1 157 ? 13.542 1.170 -25.558 1.00 75.00 157 PHE A N 1
ATOM 1216 C CA . PHE A 1 157 ? 14.751 1.997 -25.497 1.00 75.00 157 PHE A CA 1
ATOM 1217 C C . PHE A 1 157 ? 14.496 3.448 -25.040 1.00 75.00 157 PHE A C 1
ATOM 1219 O O . PHE A 1 157 ? 15.440 4.110 -24.617 1.00 75.00 157 PHE A O 1
ATOM 1226 N N . ILE A 1 158 ? 13.251 3.939 -25.108 1.00 74.12 158 ILE A N 1
ATOM 1227 C CA . ILE A 1 158 ? 12.880 5.310 -24.725 1.00 74.12 158 ILE A CA 1
ATOM 1228 C C . ILE A 1 158 ? 12.499 5.390 -23.245 1.00 74.12 158 ILE A C 1
ATOM 1230 O O . ILE A 1 158 ? 12.993 6.248 -22.519 1.00 74.12 158 ILE A O 1
ATOM 1234 N N . SER A 1 159 ? 11.582 4.529 -22.798 1.00 68.69 159 SER A N 1
ATOM 1235 C CA . SER A 1 159 ? 10.916 4.679 -21.495 1.00 68.69 159 SER A CA 1
ATOM 1236 C C . SER A 1 159 ? 11.419 3.718 -20.423 1.00 68.69 159 SER A C 1
ATOM 1238 O O . SER A 1 159 ? 10.971 3.790 -19.276 1.00 68.69 159 SER A O 1
ATOM 1240 N N . ARG A 1 160 ? 12.292 2.767 -20.769 1.00 74.50 160 ARG A N 1
ATOM 1241 C CA . ARG A 1 160 ? 12.687 1.707 -19.845 1.00 74.50 160 ARG A CA 1
ATOM 1242 C C . ARG A 1 160 ? 13.740 2.181 -18.847 1.00 74.50 160 ARG A C 1
ATOM 1244 O O . ARG A 1 160 ? 14.936 1.979 -19.045 1.00 74.50 160 ARG A O 1
ATOM 1251 N N . ASP A 1 161 ? 13.272 2.700 -17.717 1.00 74.31 161 ASP A N 1
ATOM 1252 C CA . ASP A 1 161 ? 14.114 2.998 -16.559 1.00 74.31 161 ASP A CA 1
ATOM 1253 C C . ASP A 1 161 ? 13.640 2.249 -15.306 1.00 74.31 161 ASP A C 1
ATOM 1255 O O . ASP A 1 161 ? 12.797 2.717 -14.541 1.00 74.31 161 ASP A O 1
ATOM 1259 N N . GLU A 1 162 ? 14.169 1.038 -15.113 1.00 80.69 162 GLU A N 1
ATOM 1260 C CA . GLU A 1 162 ? 13.893 0.248 -13.914 1.00 80.69 162 GLU A CA 1
ATOM 1261 C C . GLU A 1 162 ? 14.615 0.823 -12.696 1.00 80.69 162 GLU A C 1
ATOM 1263 O O . GLU A 1 162 ? 15.832 1.029 -12.714 1.00 80.69 162 GLU A O 1
ATOM 1268 N N . TYR A 1 163 ? 13.865 1.007 -11.614 1.00 82.62 163 TYR A N 1
ATOM 1269 C CA . TYR A 1 163 ? 14.370 1.429 -10.314 1.00 82.62 163 TYR A CA 1
ATOM 1270 C C . TYR A 1 163 ? 13.987 0.423 -9.224 1.00 82.62 163 TYR A C 1
ATOM 1272 O O . TYR A 1 163 ? 13.177 -0.477 -9.446 1.00 82.62 163 TYR A O 1
ATOM 1280 N N . VAL A 1 164 ? 14.577 0.570 -8.034 1.00 87.75 164 VAL A N 1
ATOM 1281 C CA . VAL A 1 164 ? 14.516 -0.426 -6.948 1.00 87.75 164 VAL A CA 1
ATOM 1282 C C . VAL A 1 164 ? 13.089 -0.871 -6.612 1.00 87.75 164 VAL A C 1
ATOM 1284 O O . VAL A 1 164 ? 12.834 -2.072 -6.557 1.00 87.75 164 VAL A O 1
ATOM 1287 N N . PHE A 1 165 ? 12.145 0.059 -6.440 1.00 84.94 165 PHE A N 1
ATOM 1288 C CA . PHE A 1 165 ? 10.765 -0.312 -6.108 1.00 84.94 165 PHE A CA 1
ATOM 1289 C C . PHE A 1 165 ? 10.055 -1.024 -7.264 1.00 84.94 165 PHE A C 1
ATOM 1291 O O . PHE A 1 165 ? 9.386 -2.024 -7.019 1.00 84.94 165 PHE A O 1
ATOM 1298 N N . SER A 1 166 ? 10.237 -0.569 -8.513 1.00 84.44 166 SER A N 1
ATOM 1299 C CA . SER A 1 166 ? 9.683 -1.249 -9.699 1.00 84.44 166 SER A CA 1
ATOM 1300 C C . SER A 1 166 ? 10.189 -2.690 -9.799 1.00 84.44 166 SER A C 1
ATOM 1302 O O . SER A 1 166 ? 9.408 -3.611 -10.039 1.00 84.44 166 SER A O 1
ATOM 1304 N N . LEU A 1 167 ? 11.483 -2.903 -9.549 1.00 88.62 167 LEU A N 1
ATOM 1305 C CA . LEU A 1 167 ? 12.089 -4.230 -9.564 1.00 88.62 167 LEU A CA 1
ATOM 1306 C C . LEU A 1 167 ? 11.539 -5.125 -8.453 1.00 88.62 167 LEU A C 1
ATOM 1308 O O . LEU A 1 167 ? 11.167 -6.264 -8.721 1.00 88.62 167 LEU A O 1
ATOM 1312 N N . LEU A 1 168 ? 11.475 -4.623 -7.214 1.00 90.38 168 LEU A N 1
ATOM 1313 C CA . LEU A 1 168 ? 10.966 -5.391 -6.073 1.00 90.38 168 LEU A CA 1
ATOM 1314 C C . LEU A 1 168 ? 9.502 -5.770 -6.300 1.00 90.38 168 LEU A C 1
ATOM 1316 O O . LEU A 1 168 ? 9.118 -6.925 -6.119 1.00 90.38 168 LEU A O 1
ATOM 1320 N N . TRP A 1 169 ? 8.701 -4.814 -6.771 1.00 87.25 169 TRP A N 1
ATOM 1321 C CA . TRP A 1 169 ? 7.301 -5.034 -7.105 1.00 87.25 169 TRP A CA 1
ATOM 1322 C C . TRP A 1 169 ? 7.133 -6.104 -8.189 1.00 87.25 169 TRP A C 1
ATOM 1324 O O . TRP A 1 169 ? 6.342 -7.034 -8.018 1.00 87.25 169 TRP A O 1
ATOM 1334 N N . GLN A 1 170 ? 7.892 -6.025 -9.285 1.00 86.94 170 GLN A N 1
ATOM 1335 C CA . GLN A 1 170 ? 7.850 -7.033 -10.348 1.00 86.94 170 GLN A CA 1
ATOM 1336 C C . GLN A 1 170 ? 8.293 -8.410 -9.851 1.00 86.94 170 GLN A C 1
ATOM 1338 O O . GLN A 1 170 ? 7.621 -9.397 -10.143 1.00 86.94 170 GLN A O 1
ATOM 1343 N N . TYR A 1 171 ? 9.348 -8.474 -9.038 1.00 90.69 171 TYR A N 1
ATOM 1344 C CA . TYR A 1 171 ? 9.853 -9.718 -8.465 1.00 90.69 171 TYR A CA 1
ATOM 1345 C C . TYR A 1 171 ? 8.795 -10.436 -7.611 1.00 90.69 171 TYR A C 1
ATOM 1347 O O . TYR A 1 171 ? 8.547 -11.629 -7.796 1.00 90.69 171 TYR A O 1
ATOM 1355 N N . TYR A 1 172 ? 8.101 -9.720 -6.719 1.00 90.19 172 TYR A N 1
ATOM 1356 C CA . TYR A 1 172 ? 7.023 -10.316 -5.921 1.00 90.19 172 TYR A CA 1
ATOM 1357 C C . TYR A 1 172 ? 5.816 -10.724 -6.774 1.00 90.19 172 TYR A C 1
ATOM 1359 O O . TYR A 1 172 ? 5.220 -11.774 -6.535 1.00 90.19 172 TYR A O 1
ATOM 1367 N N . ASN A 1 173 ? 5.484 -9.956 -7.816 1.00 86.31 173 ASN A N 1
ATOM 1368 C CA . ASN A 1 173 ? 4.453 -10.358 -8.775 1.00 86.31 173 ASN A CA 1
ATOM 1369 C C . ASN A 1 173 ? 4.848 -11.624 -9.558 1.00 86.31 173 ASN A C 1
ATOM 1371 O O . ASN A 1 173 ? 3.988 -12.461 -9.830 1.00 86.31 173 ASN A O 1
ATOM 1375 N N . ASP A 1 174 ? 6.127 -11.800 -9.898 1.00 87.62 174 ASP A N 1
ATOM 1376 C CA . ASP A 1 174 ? 6.637 -13.019 -10.533 1.00 87.62 174 ASP A CA 1
ATOM 1377 C C . ASP A 1 174 ? 6.525 -14.230 -9.591 1.00 87.62 174 ASP A C 1
ATOM 1379 O O . ASP A 1 174 ? 6.109 -15.306 -10.031 1.00 87.62 174 ASP A O 1
ATOM 1383 N N . ILE A 1 175 ? 6.822 -14.063 -8.292 1.00 89.94 175 ILE A N 1
ATOM 1384 C CA . ILE A 1 175 ? 6.593 -15.103 -7.271 1.00 89.94 175 ILE A CA 1
ATOM 1385 C C . ILE A 1 175 ? 5.116 -15.498 -7.245 1.00 89.94 175 ILE A C 1
ATOM 1387 O O . ILE A 1 175 ? 4.791 -16.677 -7.384 1.00 89.94 175 ILE A O 1
ATOM 1391 N N . LEU A 1 176 ? 4.218 -14.520 -7.122 1.00 87.75 176 LEU A N 1
ATOM 1392 C CA . LEU A 1 176 ? 2.774 -14.753 -7.086 1.00 87.75 176 LEU A CA 1
ATOM 1393 C C . LEU A 1 176 ? 2.268 -15.462 -8.351 1.00 87.75 176 LEU A C 1
ATOM 1395 O O . LEU A 1 176 ? 1.455 -16.384 -8.266 1.00 87.75 176 LEU A O 1
ATOM 1399 N N . ARG A 1 177 ? 2.799 -15.105 -9.528 1.00 85.75 177 ARG A N 1
ATOM 1400 C CA . ARG A 1 177 ? 2.491 -15.793 -10.792 1.00 85.75 177 ARG A CA 1
ATOM 1401 C C . ARG A 1 177 ? 2.947 -17.251 -10.783 1.00 85.75 177 ARG A C 1
ATOM 1403 O O . ARG A 1 177 ? 2.193 -18.117 -11.223 1.00 85.75 177 ARG A O 1
ATOM 1410 N N . ARG A 1 178 ? 4.131 -17.552 -10.243 1.00 88.06 178 ARG A N 1
ATOM 1411 C CA . ARG A 1 178 ? 4.620 -18.937 -10.092 1.00 88.06 178 ARG A CA 1
ATOM 1412 C C . ARG A 1 178 ? 3.792 -19.745 -9.094 1.00 88.06 178 ARG A C 1
ATOM 1414 O O . ARG A 1 178 ? 3.570 -20.930 -9.320 1.00 88.06 178 ARG A O 1
ATOM 1421 N N . LEU A 1 179 ? 3.281 -19.093 -8.051 1.00 89.62 179 LEU A N 1
ATOM 1422 C CA . LEU A 1 179 ? 2.328 -19.672 -7.101 1.00 89.62 179 LEU A CA 1
ATOM 1423 C C . LEU A 1 179 ? 0.896 -19.782 -7.662 1.00 89.62 179 LEU A C 1
ATOM 1425 O O . LEU A 1 179 ? 0.006 -20.236 -6.953 1.00 89.62 179 LEU A O 1
ATOM 1429 N N . ARG A 1 180 ? 0.665 -19.393 -8.926 1.00 87.56 180 ARG A N 1
ATOM 1430 C CA . ARG A 1 180 ? -0.648 -19.379 -9.599 1.00 87.56 180 ARG A CA 1
ATOM 1431 C C . ARG A 1 180 ? -1.699 -18.498 -8.903 1.00 87.56 180 ARG A C 1
ATOM 1433 O O . ARG A 1 180 ? -2.892 -18.743 -9.043 1.00 87.56 180 ARG A O 1
ATOM 1440 N N . MET A 1 181 ? -1.262 -17.441 -8.215 1.00 86.00 181 MET A N 1
ATOM 1441 C CA . MET A 1 181 ? -2.120 -16.475 -7.513 1.00 86.00 181 MET A CA 1
ATOM 1442 C C . MET A 1 181 ? -1.844 -15.031 -7.978 1.00 86.00 181 MET A C 1
ATOM 1444 O O . MET A 1 181 ? -1.253 -14.247 -7.236 1.00 86.00 181 MET A O 1
ATOM 1448 N N . PRO A 1 182 ? -2.223 -14.639 -9.209 1.00 77.75 182 PRO A N 1
ATOM 1449 C CA . PRO A 1 182 ? -1.967 -13.294 -9.728 1.00 77.75 182 PRO A CA 1
ATOM 1450 C C . PRO A 1 182 ? -2.912 -12.242 -9.107 1.00 77.75 182 PRO A C 1
ATOM 1452 O O . PRO A 1 182 ? -3.852 -11.792 -9.753 1.00 77.75 182 PRO A O 1
ATOM 1455 N N . LEU A 1 183 ? -2.656 -11.841 -7.855 1.00 72.56 183 LEU A N 1
ATOM 1456 C CA . LEU A 1 183 ? -3.510 -10.912 -7.093 1.00 72.56 183 LEU A CA 1
ATOM 1457 C C . LEU A 1 183 ? -3.539 -9.487 -7.666 1.00 72.56 183 LEU A C 1
ATOM 1459 O O . LEU A 1 183 ? -4.595 -8.871 -7.743 1.00 72.56 183 LEU A O 1
ATOM 1463 N N . PHE A 1 184 ? -2.382 -8.953 -8.067 1.00 66.88 184 PHE A N 1
ATOM 1464 C CA . PHE A 1 184 ? -2.246 -7.530 -8.419 1.00 66.88 184 PHE A CA 1
ATOM 1465 C C . PHE A 1 184 ? -2.133 -7.265 -9.923 1.00 66.88 184 PHE A C 1
ATOM 1467 O O . PHE A 1 184 ? -2.264 -6.124 -10.369 1.00 66.88 184 PHE A O 1
ATOM 1474 N N . MET A 1 185 ? -1.860 -8.299 -10.721 1.00 67.00 185 MET A N 1
ATOM 1475 C CA . MET A 1 185 ? -1.587 -8.151 -12.146 1.00 67.00 185 MET A CA 1
ATOM 1476 C C . MET A 1 185 ? -2.134 -9.336 -12.937 1.00 67.00 185 MET A C 1
ATOM 1478 O O . MET A 1 185 ? -1.689 -10.468 -12.771 1.00 67.00 185 MET A O 1
ATOM 1482 N N . ARG A 1 186 ? -3.016 -9.054 -13.901 1.00 72.25 186 ARG A N 1
ATOM 1483 C CA . ARG A 1 186 ? -3.385 -10.026 -14.941 1.00 72.25 186 ARG A CA 1
ATOM 1484 C C . ARG A 1 186 ? -2.147 -10.361 -15.799 1.00 72.25 186 ARG A C 1
ATOM 1486 O O . ARG A 1 186 ? -1.447 -9.423 -16.178 1.00 72.25 186 ARG A O 1
ATOM 1493 N N . PRO A 1 187 ? -1.879 -11.629 -16.158 1.00 72.88 187 PRO A N 1
ATOM 1494 C CA . PRO A 1 187 ? -0.774 -11.981 -17.053 1.00 72.88 187 PRO A CA 1
ATOM 1495 C C . PRO A 1 187 ? -0.857 -11.271 -18.413 1.00 72.88 187 PRO A C 1
ATOM 1497 O O . PRO A 1 187 ? -1.952 -10.956 -18.885 1.00 72.88 187 PRO A O 1
ATOM 1500 N N . MET A 1 188 ? 0.293 -11.008 -19.037 1.00 71.75 188 MET A N 1
ATOM 1501 C CA . MET A 1 188 ? 0.332 -10.554 -20.430 1.00 71.75 188 MET A CA 1
ATOM 1502 C C . MET A 1 188 ? 0.146 -11.749 -21.359 1.00 71.75 188 MET A C 1
ATOM 1504 O O . MET A 1 188 ? 0.743 -12.800 -21.137 1.00 71.75 188 MET A O 1
ATOM 1508 N N . THR A 1 189 ? -0.698 -11.586 -22.374 1.00 71.75 189 THR A N 1
ATOM 1509 C CA . THR A 1 189 ? -1.027 -12.641 -23.344 1.00 71.75 189 THR A CA 1
ATOM 1510 C C . THR A 1 189 ? -0.469 -12.371 -24.737 1.00 71.75 189 THR A C 1
ATOM 1512 O O . THR A 1 189 ? -0.427 -13.289 -25.547 1.00 71.75 189 THR A O 1
ATOM 1515 N N . ALA A 1 190 ? -0.042 -11.137 -25.015 1.00 69.25 190 ALA A N 1
ATOM 1516 C CA . ALA A 1 190 ? 0.477 -10.717 -26.310 1.00 69.25 190 ALA A CA 1
ATOM 1517 C C . ALA A 1 190 ? 1.963 -10.334 -26.227 1.00 69.25 190 ALA A C 1
ATOM 1519 O O . ALA A 1 190 ? 2.397 -9.698 -25.262 1.00 69.25 190 ALA A O 1
ATOM 1520 N N . GLU A 1 191 ? 2.718 -10.706 -27.262 1.00 73.06 191 GLU A N 1
ATOM 1521 C CA . GLU A 1 191 ? 4.077 -10.232 -27.527 1.00 73.06 191 GLU A CA 1
ATOM 1522 C C . GLU A 1 191 ? 4.102 -9.624 -28.945 1.00 73.06 191 GLU A C 1
ATOM 1524 O O . GLU A 1 191 ? 3.819 -10.346 -29.907 1.00 73.06 191 GLU A O 1
ATOM 1529 N N . PRO A 1 192 ? 4.382 -8.313 -29.109 1.00 72.38 192 PRO A N 1
ATOM 1530 C CA . PRO A 1 192 ? 4.669 -7.313 -28.072 1.00 72.38 192 PRO A CA 1
ATOM 1531 C C . PRO A 1 192 ? 3.465 -7.032 -27.161 1.00 72.38 192 PRO A C 1
ATOM 1533 O O . PRO A 1 192 ? 2.331 -7.363 -27.505 1.00 72.38 192 PRO A O 1
ATOM 1536 N N . TRP A 1 193 ? 3.704 -6.405 -26.006 1.00 73.62 193 TRP A N 1
ATOM 1537 C CA . TRP A 1 193 ? 2.631 -6.086 -25.061 1.00 73.62 193 TRP A CA 1
ATOM 1538 C C . TRP A 1 193 ? 1.557 -5.198 -25.701 1.00 73.62 193 TRP A C 1
ATOM 1540 O O . TRP A 1 193 ? 1.851 -4.153 -26.280 1.00 73.62 193 TRP A O 1
ATOM 1550 N N . ASP A 1 194 ? 0.300 -5.604 -25.540 1.00 66.50 194 ASP A N 1
ATOM 1551 C CA . ASP A 1 194 ? -0.893 -4.949 -26.086 1.00 66.50 194 ASP A CA 1
ATOM 1552 C C . ASP A 1 194 ? -1.523 -3.925 -25.127 1.00 66.50 194 ASP A C 1
ATOM 1554 O O . ASP A 1 194 ? -2.461 -3.214 -25.490 1.00 66.50 194 ASP A O 1
ATOM 1558 N N . ARG A 1 195 ? -1.002 -3.823 -23.899 1.00 69.12 195 ARG A N 1
ATOM 1559 C CA . ARG A 1 195 ? -1.483 -2.905 -22.862 1.00 69.12 195 ARG A CA 1
ATOM 1560 C C . ARG A 1 195 ? -0.375 -2.452 -21.919 1.00 69.12 195 ARG A C 1
ATOM 1562 O O . ARG A 1 195 ? 0.635 -3.130 -21.740 1.00 69.12 195 ARG A O 1
ATOM 1569 N N . ILE A 1 196 ? -0.625 -1.338 -21.235 1.00 68.44 196 ILE A N 1
ATOM 1570 C CA . ILE A 1 196 ? 0.237 -0.831 -20.162 1.00 68.44 196 ILE A CA 1
ATOM 1571 C C . ILE A 1 196 ? -0.156 -1.534 -18.852 1.00 68.44 196 ILE A C 1
ATOM 1573 O O . ILE A 1 196 ? -1.304 -1.409 -18.420 1.00 68.44 196 ILE A O 1
ATOM 1577 N N . PRO A 1 197 ? 0.744 -2.293 -18.207 1.00 64.31 197 PRO A N 1
ATOM 1578 C CA . PRO A 1 197 ? 0.430 -2.933 -16.936 1.00 64.31 197 PRO A CA 1
ATOM 1579 C C . PRO A 1 197 ? 0.451 -1.927 -15.781 1.00 64.31 197 PRO A C 1
ATOM 1581 O O . PRO A 1 197 ? 1.334 -1.078 -15.696 1.00 64.31 197 PRO A O 1
ATOM 1584 N N . SER A 1 198 ? -0.456 -2.108 -14.820 1.00 63.91 198 SER A N 1
ATOM 1585 C CA . SER A 1 198 ? -0.481 -1.359 -13.551 1.00 63.91 198 SER A CA 1
ATOM 1586 C C . SER A 1 198 ? 0.762 -1.584 -12.680 1.00 63.91 198 SER A C 1
ATOM 1588 O O . SER A 1 198 ? 1.019 -0.816 -11.763 1.00 63.91 198 SER A O 1
ATOM 1590 N N . ALA A 1 199 ? 1.528 -2.643 -12.954 1.00 60.53 199 ALA A N 1
ATOM 1591 C CA . ALA A 1 199 ? 2.712 -3.029 -12.193 1.00 60.53 199 ALA A CA 1
ATOM 1592 C C . ALA A 1 199 ? 4.014 -2.361 -12.670 1.00 60.53 199 ALA A C 1
ATOM 1594 O O . ALA A 1 199 ? 5.058 -2.586 -12.057 1.00 60.53 199 ALA A O 1
ATOM 1595 N N . VAL A 1 200 ? 3.981 -1.579 -13.755 1.00 65.25 200 VAL A N 1
ATOM 1596 C CA . VAL A 1 200 ? 5.146 -0.806 -14.198 1.00 65.25 200 VAL A CA 1
ATOM 1597 C C . VAL A 1 200 ? 5.068 0.572 -13.570 1.00 65.25 200 VAL A C 1
ATOM 1599 O O . VAL A 1 200 ? 4.267 1.417 -13.965 1.00 65.25 200 VAL A O 1
ATOM 1602 N N . TRP A 1 201 ? 5.923 0.780 -12.580 1.00 68.19 201 TRP A N 1
ATOM 1603 C CA . TRP A 1 201 ? 6.083 2.076 -11.956 1.00 68.19 201 TRP A CA 1
ATOM 1604 C C . TRP A 1 201 ? 7.102 2.880 -12.753 1.00 68.19 201 TRP A C 1
ATOM 1606 O O . TRP A 1 201 ? 8.212 2.413 -13.010 1.00 68.19 201 TRP A O 1
ATOM 1616 N N . LEU A 1 202 ? 6.721 4.089 -13.158 1.00 67.19 202 LEU A N 1
ATOM 1617 C CA . LEU A 1 202 ? 7.658 5.030 -13.756 1.00 67.19 202 LEU A CA 1
ATOM 1618 C C . LEU A 1 202 ? 8.546 5.604 -12.656 1.00 67.19 202 LEU A C 1
ATOM 1620 O O . LEU A 1 202 ? 8.083 5.895 -11.548 1.00 67.19 202 LEU A O 1
ATOM 1624 N N . ARG A 1 203 ? 9.827 5.788 -12.970 1.00 70.00 203 ARG A N 1
ATOM 1625 C CA . ARG A 1 203 ? 10.739 6.472 -12.064 1.00 70.00 203 ARG A CA 1
ATOM 1626 C C . ARG A 1 203 ? 10.242 7.898 -11.846 1.00 70.00 203 ARG A C 1
ATOM 1628 O O . ARG A 1 203 ? 10.159 8.690 -12.781 1.00 70.00 203 ARG A O 1
ATOM 1635 N N . HIS A 1 204 ? 9.949 8.222 -10.598 1.00 67.38 204 HIS A N 1
ATOM 1636 C CA . HIS A 1 204 ? 9.788 9.595 -10.156 1.00 67.38 204 HIS A CA 1
ATOM 1637 C C . HIS A 1 204 ? 11.145 10.060 -9.626 1.00 67.38 204 HIS A C 1
ATOM 1639 O O . HIS A 1 204 ? 11.815 9.334 -8.903 1.00 67.38 204 HIS A O 1
ATOM 1645 N N . THR A 1 205 ? 11.595 11.236 -10.049 1.00 63.28 205 THR A N 1
ATOM 1646 C CA . THR A 1 205 ? 12.864 11.843 -9.602 1.00 63.28 205 THR A CA 1
ATOM 1647 C C . THR A 1 205 ? 12.644 12.977 -8.606 1.00 63.28 205 THR A C 1
ATOM 1649 O O . THR A 1 205 ? 13.598 13.626 -8.182 1.00 63.28 205 THR A O 1
ATOM 1652 N N . ASN A 1 206 ? 11.388 13.252 -8.246 1.00 79.06 206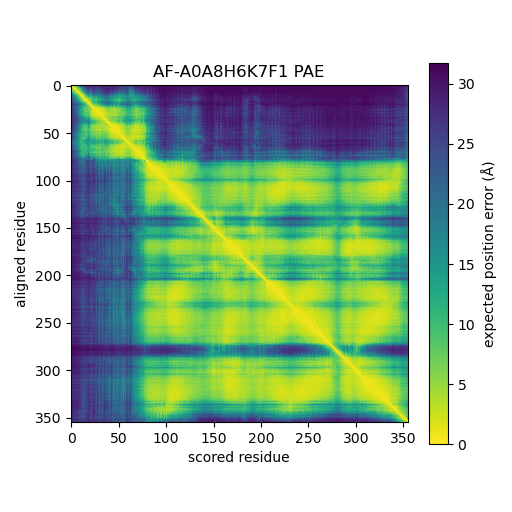 ASN A N 1
ATOM 1653 C CA . ASN A 1 206 ? 11.046 14.368 -7.384 1.00 79.06 206 ASN A CA 1
ATOM 1654 C C . ASN A 1 206 ? 11.102 13.952 -5.908 1.00 79.06 206 ASN A C 1
ATOM 1656 O O . ASN A 1 206 ? 10.205 13.265 -5.418 1.00 79.06 206 ASN A O 1
ATOM 1660 N N . LEU A 1 207 ? 12.123 14.445 -5.200 1.00 81.88 207 LEU A N 1
ATOM 1661 C CA . LEU A 1 207 ? 12.295 14.270 -3.754 1.00 81.88 207 LEU A CA 1
ATOM 1662 C C . LEU A 1 207 ? 11.061 14.705 -2.952 1.00 81.88 207 LEU A C 1
ATOM 1664 O O . LEU A 1 207 ? 10.762 14.108 -1.924 1.00 81.88 207 LEU A O 1
ATOM 1668 N N . VAL A 1 208 ? 10.319 15.714 -3.421 1.00 84.00 208 VAL A N 1
ATOM 1669 C CA . VAL A 1 208 ? 9.087 16.164 -2.756 1.00 84.00 208 VAL A CA 1
ATOM 1670 C C . VAL A 1 208 ? 8.022 15.072 -2.809 1.00 84.00 208 VAL A C 1
ATOM 1672 O O . VAL A 1 208 ? 7.372 14.798 -1.806 1.00 84.00 208 VAL A O 1
ATOM 1675 N N . THR A 1 209 ? 7.859 14.408 -3.955 1.00 80.25 209 THR A N 1
ATOM 1676 C CA . THR A 1 209 ? 6.902 13.304 -4.103 1.00 80.25 209 THR A CA 1
ATOM 1677 C C . THR A 1 209 ? 7.297 12.115 -3.232 1.00 80.25 209 THR A C 1
ATOM 1679 O O . THR A 1 209 ? 6.440 11.551 -2.556 1.00 80.25 209 THR A O 1
ATOM 1682 N N . GLU A 1 210 ? 8.586 11.774 -3.186 1.00 81.12 210 GLU A N 1
ATOM 1683 C CA . GLU A 1 210 ? 9.099 10.723 -2.298 1.00 81.12 210 GLU A CA 1
ATOM 1684 C C . GLU A 1 210 ? 8.844 11.051 -0.822 1.00 81.12 210 GLU A C 1
ATOM 1686 O O . GLU A 1 210 ? 8.349 10.204 -0.078 1.00 81.12 210 GLU A O 1
ATOM 1691 N N . ALA A 1 211 ? 9.119 12.292 -0.407 1.00 85.62 211 ALA A N 1
ATOM 1692 C CA . ALA A 1 211 ? 8.894 12.750 0.959 1.00 85.62 211 ALA A CA 1
ATOM 1693 C C . ALA A 1 211 ? 7.407 12.702 1.338 1.00 85.62 211 ALA A C 1
ATOM 1695 O O . ALA A 1 211 ? 7.070 12.206 2.411 1.00 85.62 211 ALA A O 1
ATOM 1696 N N . LEU A 1 212 ? 6.511 13.149 0.452 1.00 85.06 212 LEU A N 1
ATOM 1697 C CA . LEU A 1 212 ? 5.063 13.076 0.671 1.00 85.06 212 LEU A CA 1
ATOM 1698 C C . LEU A 1 212 ? 4.581 11.626 0.816 1.00 85.06 212 LEU A C 1
ATOM 1700 O O . LEU A 1 212 ? 3.844 11.322 1.753 1.00 85.06 212 LEU A O 1
ATOM 1704 N N . CYS A 1 213 ? 5.036 10.715 -0.051 1.00 83.38 213 CYS A N 1
ATOM 1705 C CA . CYS A 1 213 ? 4.750 9.284 0.083 1.00 83.38 213 CYS A CA 1
ATOM 1706 C C . CYS A 1 213 ? 5.272 8.728 1.416 1.00 83.38 213 CYS A C 1
ATOM 1708 O O . CYS A 1 213 ? 4.563 7.983 2.092 1.00 83.38 213 CYS A O 1
ATOM 1710 N N . GLY A 1 214 ? 6.482 9.124 1.824 1.00 87.62 214 GLY A N 1
ATOM 1711 C CA . GLY A 1 214 ? 7.065 8.759 3.113 1.00 87.62 214 GLY A CA 1
ATOM 1712 C C . GLY A 1 214 ? 6.212 9.219 4.295 1.00 87.62 214 GLY A C 1
ATOM 1713 O O . GLY A 1 214 ? 5.916 8.417 5.176 1.00 87.62 214 GLY A O 1
ATOM 1714 N N . VAL A 1 215 ? 5.741 10.470 4.288 1.00 90.88 215 VAL A N 1
ATOM 1715 C CA . VAL A 1 215 ? 4.840 11.005 5.324 1.00 90.88 215 VAL A CA 1
ATOM 1716 C C . VAL A 1 215 ? 3.549 10.190 5.400 1.00 90.88 215 VAL A C 1
ATOM 1718 O O . VAL A 1 215 ? 3.158 9.786 6.492 1.00 90.88 215 VAL A O 1
ATOM 1721 N N . VAL A 1 216 ? 2.915 9.884 4.263 1.00 89.38 216 VAL A N 1
ATOM 1722 C CA . VAL A 1 216 ? 1.686 9.070 4.229 1.00 89.38 216 VAL A CA 1
ATOM 1723 C C . VAL A 1 216 ? 1.921 7.677 4.825 1.00 89.38 216 VAL A C 1
ATOM 1725 O O . VAL A 1 216 ? 1.118 7.214 5.632 1.00 89.38 216 VAL A O 1
ATOM 1728 N N . ILE A 1 217 ? 3.039 7.027 4.487 1.00 89.56 217 ILE A N 1
ATOM 1729 C CA . ILE A 1 217 ? 3.403 5.701 5.015 1.00 89.56 217 ILE A CA 1
ATOM 1730 C C . ILE A 1 217 ? 3.685 5.756 6.526 1.00 89.56 217 ILE A C 1
ATOM 1732 O O . ILE A 1 217 ? 3.269 4.865 7.268 1.00 89.56 217 ILE A O 1
ATOM 1736 N N . LEU A 1 218 ? 4.357 6.804 7.008 1.00 93.69 218 LEU A N 1
ATOM 1737 C CA . LEU A 1 218 ? 4.626 6.982 8.436 1.00 93.69 218 LEU A CA 1
ATOM 1738 C C . LEU A 1 218 ? 3.342 7.222 9.229 1.00 93.69 218 LEU A C 1
ATOM 1740 O O . LEU A 1 218 ? 3.164 6.614 10.282 1.00 93.69 218 LEU A O 1
ATOM 1744 N N . VAL A 1 219 ? 2.428 8.048 8.713 1.00 92.94 219 VAL A N 1
ATOM 1745 C CA . VAL A 1 219 ? 1.106 8.261 9.322 1.00 92.94 219 VAL A CA 1
ATOM 1746 C C . VAL A 1 219 ? 0.327 6.948 9.363 1.00 92.94 219 VAL A C 1
ATOM 1748 O O . VAL A 1 219 ? -0.206 6.591 10.412 1.00 92.94 219 VAL A O 1
ATOM 1751 N N . PHE A 1 220 ? 0.330 6.187 8.264 1.00 91.12 220 PHE A N 1
ATOM 1752 C CA . PHE A 1 220 ? -0.302 4.871 8.195 1.00 91.12 220 PHE A CA 1
ATOM 1753 C C . PHE A 1 220 ? 0.203 3.925 9.296 1.00 91.12 220 PHE A C 1
ATOM 1755 O O . PHE A 1 220 ? -0.599 3.265 9.953 1.00 91.12 220 PHE A O 1
ATOM 1762 N N . GLY A 1 221 ? 1.517 3.877 9.538 1.00 92.25 221 GLY A N 1
ATOM 1763 C CA . GLY A 1 221 ? 2.101 3.070 10.613 1.00 92.25 221 GLY A CA 1
ATOM 1764 C C . GLY A 1 221 ? 1.859 3.630 12.022 1.00 92.25 221 GLY A C 1
ATOM 1765 O O . GLY A 1 221 ? 1.681 2.861 12.965 1.00 92.25 221 GLY A O 1
ATOM 1766 N N . ALA A 1 222 ? 1.840 4.956 12.184 1.00 94.56 222 ALA A N 1
ATOM 1767 C CA . ALA A 1 222 ? 1.728 5.621 13.484 1.00 94.56 222 ALA A CA 1
ATOM 1768 C C . ALA A 1 222 ? 0.350 5.451 14.138 1.00 94.56 222 ALA A C 1
ATOM 1770 O O . ALA A 1 222 ? 0.262 5.392 15.364 1.00 94.56 222 ALA A O 1
ATOM 1771 N N . ILE A 1 223 ? -0.715 5.336 13.340 1.00 93.81 223 ILE A N 1
ATOM 1772 C CA . ILE A 1 223 ? -2.097 5.232 13.838 1.00 93.81 223 ILE A CA 1
ATOM 1773 C C . ILE A 1 223 ? -2.278 4.049 14.806 1.00 93.81 223 ILE A C 1
ATOM 1775 O O . ILE A 1 223 ? -3.000 4.174 15.793 1.00 93.81 223 ILE A O 1
ATOM 1779 N N . PHE A 1 224 ? -1.567 2.934 14.6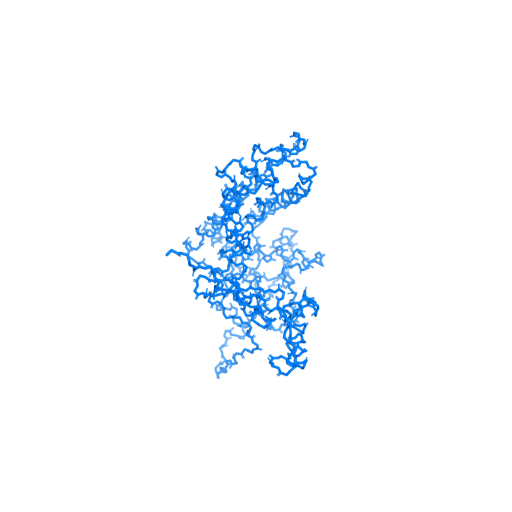10 1.00 94.25 224 PHE A N 1
ATOM 1780 C CA . PHE A 1 224 ? -1.685 1.747 15.472 1.00 94.25 224 PHE A CA 1
ATOM 1781 C C . PHE A 1 224 ? -1.209 1.972 16.918 1.00 94.25 224 PHE A C 1
ATOM 1783 O O . PHE A 1 224 ? -1.655 1.277 17.835 1.00 94.25 224 PHE A O 1
ATOM 1790 N N . PHE A 1 225 ? -0.370 2.986 17.159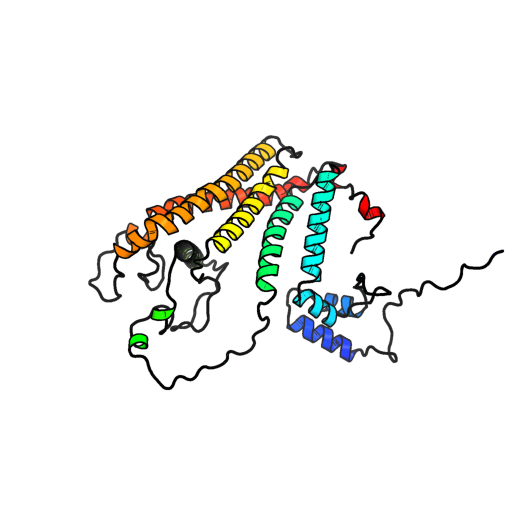 1.00 94.75 225 PHE A N 1
ATOM 1791 C CA . PHE A 1 225 ? 0.033 3.370 18.516 1.00 94.75 225 PHE A CA 1
ATOM 1792 C C . PHE A 1 225 ? -1.086 4.058 19.300 1.00 94.75 225 PHE A C 1
ATOM 1794 O O . PHE A 1 225 ? -1.018 4.091 20.526 1.00 94.75 225 PHE A O 1
ATOM 1801 N N . ALA A 1 226 ? -2.142 4.555 18.648 1.00 91.69 226 ALA A N 1
ATOM 1802 C CA . ALA A 1 226 ? -3.287 5.125 19.357 1.00 91.69 226 ALA A CA 1
ATOM 1803 C C . ALA A 1 226 ? -3.976 4.086 20.265 1.00 91.69 226 ALA A C 1
ATOM 1805 O O . ALA A 1 226 ? -4.455 4.424 21.345 1.00 91.69 226 ALA A O 1
ATOM 1806 N N . ALA A 1 227 ? -3.930 2.800 19.897 1.00 90.81 227 ALA A N 1
ATOM 1807 C CA . ALA A 1 227 ? -4.443 1.702 20.717 1.00 90.81 227 ALA A CA 1
ATOM 1808 C C . ALA A 1 227 ? -3.471 1.216 21.812 1.00 90.81 227 ALA A C 1
ATOM 1810 O O . ALA A 1 227 ? -3.740 0.206 22.459 1.00 90.81 227 ALA A O 1
ATOM 1811 N N . TRP A 1 228 ? -2.357 1.912 22.082 1.00 92.25 228 TRP A N 1
ATOM 1812 C CA . TRP A 1 228 ? -1.323 1.423 23.008 1.00 92.25 228 TRP A CA 1
ATOM 1813 C C . TRP A 1 228 ? -1.851 1.068 24.404 1.00 92.25 228 TRP A C 1
ATOM 1815 O O . TRP A 1 228 ? -1.424 0.071 24.993 1.00 92.25 228 TRP A O 1
ATOM 1825 N N . ASN A 1 229 ? -2.776 1.876 24.925 1.00 89.00 229 ASN A N 1
ATOM 1826 C CA . ASN A 1 229 ? -3.408 1.698 26.236 1.00 89.00 229 ASN A CA 1
ATOM 1827 C C . ASN A 1 229 ? -4.873 1.247 26.136 1.00 89.00 229 ASN A C 1
ATOM 1829 O O . ASN A 1 229 ? -5.612 1.371 27.109 1.00 89.00 229 ASN A O 1
ATOM 1833 N N . SER A 1 230 ? -5.302 0.746 24.976 1.00 86.38 230 SER A N 1
ATOM 1834 C CA . SER A 1 230 ? -6.668 0.247 24.820 1.00 86.38 230 SER A CA 1
ATOM 1835 C C . SER A 1 230 ? -6.903 -1.023 25.648 1.00 86.38 230 SER A C 1
ATOM 1837 O O . SER A 1 230 ? -5.961 -1.795 25.867 1.00 86.38 230 SER A O 1
ATOM 1839 N N . PRO A 1 231 ? -8.135 -1.244 26.139 1.00 86.75 231 PRO A N 1
ATOM 1840 C CA . PRO A 1 231 ? -8.507 -2.500 26.769 1.00 86.75 231 PRO A CA 1
ATOM 1841 C C . PRO A 1 231 ? -8.508 -3.610 25.714 1.00 86.75 231 PRO A C 1
ATOM 1843 O O . PRO A 1 231 ? -9.217 -3.525 24.717 1.00 86.75 231 PRO A O 1
ATOM 1846 N N . PHE A 1 232 ? -7.704 -4.644 25.948 1.00 89.00 232 PHE A N 1
ATOM 1847 C CA . PHE A 1 232 ? -7.725 -5.883 25.174 1.00 89.00 232 PHE A CA 1
ATOM 1848 C C . PHE A 1 232 ? -8.288 -7.005 26.049 1.00 89.00 232 PHE A C 1
ATOM 1850 O O . PHE A 1 232 ? -8.136 -6.940 27.275 1.00 89.00 232 PHE A O 1
ATOM 1857 N N . PRO A 1 233 ? -8.898 -8.044 25.457 1.00 85.81 233 PRO A N 1
ATOM 1858 C CA . PRO A 1 233 ? -9.467 -9.147 26.227 1.00 85.81 233 PRO A CA 1
ATOM 1859 C C . PRO A 1 233 ? -8.421 -9.894 27.071 1.00 85.81 233 PRO A C 1
ATOM 1861 O O . PRO A 1 233 ? -8.730 -10.353 28.169 1.00 85.81 233 PRO A O 1
ATOM 1864 N N . THR A 1 234 ? -7.181 -10.002 26.581 1.00 90.75 234 THR A N 1
ATOM 1865 C CA . THR A 1 234 ? -6.056 -10.601 27.314 1.00 90.75 234 THR A CA 1
ATOM 1866 C C . THR A 1 234 ? -4.805 -9.716 27.294 1.00 90.75 234 THR A C 1
ATOM 1868 O O . THR A 1 234 ? -4.566 -8.928 26.377 1.00 90.75 234 THR A O 1
ATOM 1871 N N . GLU A 1 235 ? -3.943 -9.870 28.304 1.00 90.94 235 GLU A N 1
ATOM 1872 C CA . GLU A 1 235 ? -2.657 -9.160 28.359 1.00 90.94 235 GLU A CA 1
ATOM 1873 C C . GLU A 1 235 ? -1.677 -9.620 27.264 1.00 90.94 235 GLU A C 1
ATOM 1875 O O . GLU A 1 235 ? -0.854 -8.834 26.775 1.00 90.94 235 GLU A O 1
ATOM 1880 N N . THR A 1 236 ? -1.798 -10.875 26.829 1.00 92.62 236 THR A N 1
ATOM 1881 C CA . THR A 1 236 ? -1.044 -11.426 25.702 1.00 92.62 236 THR A CA 1
ATOM 1882 C C . THR A 1 236 ? -1.416 -10.737 24.393 1.00 92.62 236 THR A C 1
ATOM 1884 O O . THR A 1 236 ? -0.518 -10.272 23.694 1.00 92.62 236 THR A O 1
ATOM 1887 N N . GLU A 1 237 ? -2.710 -10.579 24.097 1.00 92.44 237 GLU A N 1
ATOM 1888 C CA . GLU A 1 237 ? -3.196 -9.884 22.890 1.00 92.44 237 GLU A CA 1
ATOM 1889 C C . GLU A 1 237 ? -2.715 -8.428 22.857 1.00 92.44 237 GLU A C 1
ATOM 1891 O O . GLU A 1 237 ? -2.173 -7.965 21.851 1.00 92.44 237 GLU A O 1
ATOM 1896 N N . ARG A 1 238 ? -2.771 -7.733 24.002 1.00 92.56 238 ARG A N 1
ATOM 1897 C CA . ARG A 1 238 ? -2.217 -6.376 24.138 1.00 92.56 238 ARG A CA 1
ATOM 1898 C C . ARG A 1 238 ? -0.724 -6.322 23.816 1.00 92.56 238 ARG A C 1
ATOM 1900 O O . ARG A 1 238 ? -0.255 -5.396 23.156 1.00 92.56 238 ARG A O 1
ATOM 1907 N N . THR A 1 239 ? 0.050 -7.283 24.312 1.00 94.69 239 THR A N 1
ATOM 1908 C CA . THR A 1 239 ? 1.507 -7.304 24.117 1.00 94.69 239 THR A CA 1
ATOM 1909 C C . THR A 1 239 ? 1.862 -7.590 22.660 1.00 94.69 239 THR A C 1
ATOM 1911 O O . THR A 1 239 ? 2.727 -6.915 22.097 1.00 94.69 239 THR A O 1
ATOM 1914 N N . ILE A 1 240 ? 1.160 -8.530 22.023 1.00 95.44 240 ILE A N 1
ATOM 1915 C CA . ILE A 1 240 ? 1.366 -8.857 20.610 1.00 95.44 240 ILE A CA 1
ATOM 1916 C C . ILE A 1 240 ? 0.924 -7.686 19.721 1.00 95.44 240 ILE A C 1
ATOM 1918 O O . ILE A 1 240 ? 1.649 -7.340 18.790 1.00 95.44 240 ILE A O 1
ATOM 1922 N N . TRP A 1 241 ? -0.176 -6.994 20.046 1.00 95.56 241 TRP A N 1
ATOM 1923 C CA . TRP A 1 241 ? -0.585 -5.764 19.355 1.00 95.56 241 TRP A CA 1
ATOM 1924 C C . TRP A 1 241 ? 0.506 -4.694 19.390 1.00 95.56 241 TRP A C 1
ATOM 1926 O O . TRP A 1 241 ? 0.869 -4.122 18.358 1.00 95.56 241 TRP A O 1
ATOM 1936 N N . ARG A 1 242 ? 1.074 -4.439 20.574 1.00 96.19 242 ARG A N 1
ATOM 1937 C CA . ARG A 1 242 ? 2.166 -3.472 20.748 1.00 96.19 242 ARG A CA 1
ATOM 1938 C C . ARG A 1 242 ? 3.395 -3.870 19.937 1.00 96.19 242 ARG A C 1
ATOM 1940 O O . ARG A 1 242 ? 3.957 -3.028 19.240 1.00 96.19 242 ARG A O 1
ATOM 1947 N N . ALA A 1 243 ? 3.777 -5.146 19.974 1.00 96.94 243 ALA A N 1
ATOM 1948 C CA . ALA A 1 243 ? 4.887 -5.665 19.182 1.00 96.94 243 ALA A CA 1
ATOM 1949 C C . ALA A 1 243 ? 4.634 -5.519 17.670 1.00 96.94 243 ALA A C 1
ATOM 1951 O O . ALA A 1 243 ? 5.513 -5.047 16.951 1.00 96.94 243 ALA A O 1
ATOM 1952 N N . ALA A 1 244 ? 3.429 -5.844 17.191 1.00 96.75 244 ALA A N 1
ATOM 1953 C CA . ALA A 1 244 ? 3.041 -5.705 15.788 1.00 96.75 244 ALA A CA 1
ATOM 1954 C C . ALA A 1 244 ? 3.018 -4.236 15.330 1.00 96.75 244 ALA A C 1
ATOM 1956 O O . ALA A 1 244 ? 3.493 -3.929 14.238 1.00 96.75 244 ALA A O 1
ATOM 1957 N N . SER A 1 245 ? 2.540 -3.321 16.178 1.00 96.62 245 SER A N 1
ATOM 1958 C CA . SER A 1 245 ? 2.531 -1.873 15.916 1.00 96.62 245 SER A CA 1
ATOM 1959 C C . SER A 1 245 ? 3.950 -1.304 15.831 1.00 96.62 245 SER A C 1
ATOM 1961 O O . SER A 1 245 ? 4.287 -0.590 14.883 1.00 96.62 245 SER A O 1
ATOM 1963 N N . VAL A 1 246 ? 4.821 -1.682 16.777 1.00 97.25 246 VAL A N 1
ATOM 1964 C CA . VAL A 1 246 ? 6.248 -1.322 16.758 1.00 97.25 246 VAL A CA 1
ATOM 1965 C C . VAL A 1 246 ? 6.918 -1.863 15.504 1.00 97.25 246 VAL A C 1
ATOM 1967 O O . VAL A 1 246 ? 7.608 -1.119 14.808 1.00 97.25 246 VAL A O 1
ATOM 1970 N N . TYR A 1 247 ? 6.677 -3.131 15.172 1.00 97.50 247 TYR A N 1
ATOM 1971 C CA . TYR A 1 247 ? 7.224 -3.734 13.968 1.00 97.50 247 TYR A CA 1
ATOM 1972 C C . TYR A 1 247 ? 6.740 -3.021 12.697 1.00 97.50 247 TYR A C 1
ATOM 1974 O O . TYR A 1 247 ? 7.542 -2.758 11.805 1.00 97.50 247 TYR A O 1
ATOM 1982 N N . GLY A 1 248 ? 5.461 -2.642 12.623 1.00 95.69 248 GLY A N 1
ATOM 1983 C CA . GLY A 1 248 ? 4.913 -1.858 11.516 1.00 95.69 248 GLY A CA 1
ATOM 1984 C C . GLY A 1 248 ? 5.657 -0.535 11.309 1.00 95.69 248 GLY A C 1
ATOM 1985 O O . GLY A 1 248 ? 6.003 -0.195 10.177 1.00 95.69 248 GLY A O 1
ATOM 1986 N N . MET A 1 249 ? 5.989 0.172 12.392 1.00 95.88 249 MET A N 1
ATOM 1987 C CA . MET A 1 249 ? 6.799 1.393 12.324 1.00 95.88 249 MET A CA 1
ATOM 1988 C C . MET A 1 249 ? 8.244 1.117 11.905 1.00 95.88 249 MET A C 1
ATOM 1990 O O . MET A 1 249 ? 8.784 1.818 11.051 1.00 95.88 249 MET A O 1
ATOM 1994 N N . VAL A 1 250 ? 8.863 0.069 12.454 1.00 96.25 250 VAL A N 1
ATOM 1995 C CA . VAL A 1 250 ? 10.208 -0.368 12.050 1.00 96.25 250 VAL A CA 1
ATOM 1996 C C . VAL A 1 250 ? 10.234 -0.709 10.561 1.00 96.25 250 VAL A C 1
ATOM 1998 O O . VAL A 1 250 ? 11.154 -0.302 9.860 1.00 96.25 250 VAL A O 1
ATOM 2001 N N . PHE A 1 251 ? 9.216 -1.391 10.042 1.00 95.12 251 PHE A N 1
ATOM 2002 C CA . PHE A 1 251 ? 9.090 -1.683 8.618 1.00 95.12 251 PHE A CA 1
ATOM 2003 C C . PHE A 1 251 ? 9.020 -0.398 7.776 1.00 95.12 251 PHE A C 1
ATOM 2005 O O . PHE A 1 251 ? 9.744 -0.278 6.788 1.00 95.12 251 PHE A O 1
ATOM 2012 N N . CYS A 1 252 ? 8.221 0.589 8.194 1.00 93.50 252 CYS A N 1
ATOM 2013 C CA . CYS A 1 252 ? 8.100 1.868 7.491 1.00 93.50 252 CYS A CA 1
ATOM 2014 C C . CYS A 1 252 ? 9.419 2.659 7.490 1.00 93.50 252 CYS A C 1
ATOM 2016 O O . CYS A 1 252 ? 9.869 3.108 6.439 1.00 93.50 252 CYS A O 1
ATOM 2018 N N . VAL A 1 253 ? 10.060 2.802 8.654 1.00 94.06 253 VAL A N 1
ATOM 2019 C CA . VAL A 1 253 ? 11.268 3.624 8.823 1.00 94.06 253 VAL A CA 1
ATOM 2020 C C . VAL A 1 253 ? 12.513 2.898 8.321 1.00 94.06 253 VAL A C 1
ATOM 2022 O O . VAL A 1 253 ? 13.239 3.414 7.475 1.00 94.06 253 VAL A O 1
ATOM 2025 N N . VAL A 1 254 ? 12.773 1.693 8.831 1.00 94.56 254 VAL A N 1
ATOM 2026 C CA . VAL A 1 254 ? 13.991 0.932 8.526 1.00 94.56 254 VAL A CA 1
ATOM 2027 C C . VAL A 1 254 ? 13.871 0.248 7.173 1.00 94.56 254 VAL A C 1
ATOM 2029 O O . VAL A 1 254 ? 14.786 0.360 6.367 1.00 94.56 254 VAL A O 1
ATOM 2032 N N . GLY A 1 255 ? 12.752 -0.420 6.878 1.00 92.12 255 GLY A N 1
ATOM 2033 C CA . GLY A 1 255 ? 12.540 -1.062 5.575 1.00 92.12 255 GLY A CA 1
ATOM 2034 C C . GLY A 1 255 ? 12.451 -0.042 4.433 1.00 92.12 255 GLY A C 1
ATOM 2035 O O . GLY A 1 255 ? 13.136 -0.179 3.413 1.00 92.12 255 GLY A O 1
ATOM 2036 N N . GLY A 1 256 ? 11.675 1.027 4.631 1.00 89.81 256 GLY A N 1
ATOM 2037 C CA . GLY A 1 256 ? 11.599 2.157 3.700 1.00 89.81 256 GLY A CA 1
ATOM 2038 C C . GLY A 1 256 ? 12.944 2.869 3.534 1.00 89.81 256 GLY A C 1
ATOM 2039 O O . GLY A 1 256 ? 13.431 3.024 2.416 1.00 89.81 256 GLY A O 1
ATOM 2040 N N . GLY A 1 257 ? 13.610 3.217 4.637 1.00 91.12 257 GLY A N 1
ATOM 2041 C CA . GLY A 1 257 ? 14.928 3.855 4.608 1.00 91.12 257 GLY A CA 1
ATOM 2042 C C . GLY A 1 257 ? 16.003 2.988 3.949 1.00 91.12 257 GLY A C 1
ATOM 2043 O O . GLY A 1 257 ? 16.812 3.491 3.174 1.00 91.12 257 GLY A O 1
ATOM 2044 N N . TYR A 1 258 ? 15.986 1.674 4.185 1.00 93.25 258 TYR A N 1
ATOM 2045 C CA . TYR A 1 258 ? 16.911 0.724 3.567 1.00 93.25 258 TYR A CA 1
ATOM 2046 C C . TYR A 1 258 ? 16.722 0.634 2.051 1.00 93.25 258 TYR A C 1
ATOM 2048 O O . TYR A 1 258 ? 17.694 0.714 1.299 1.00 93.25 258 TYR A O 1
ATOM 2056 N N . THR A 1 259 ? 15.476 0.495 1.587 1.00 91.19 259 THR A N 1
ATOM 2057 C CA . THR A 1 259 ? 15.163 0.445 0.148 1.00 91.19 259 THR A CA 1
ATOM 2058 C C . THR A 1 259 ? 15.502 1.759 -0.551 1.00 91.19 259 THR A C 1
ATOM 2060 O O . THR A 1 259 ? 16.095 1.741 -1.632 1.00 91.19 259 THR A O 1
ATOM 2063 N N . TRP A 1 260 ? 15.219 2.892 0.094 1.00 89.38 260 TRP A N 1
ATOM 2064 C CA . TRP A 1 260 ? 15.589 4.217 -0.395 1.00 89.38 260 TRP A CA 1
ATOM 2065 C C . TRP A 1 260 ? 17.113 4.414 -0.457 1.00 89.38 260 TRP A C 1
ATOM 2067 O O . TRP A 1 260 ? 17.643 4.814 -1.493 1.00 89.38 260 TRP A O 1
ATOM 2077 N N . ALA A 1 261 ? 17.851 4.041 0.593 1.00 90.81 261 ALA A N 1
ATOM 2078 C CA . ALA A 1 261 ? 19.313 4.119 0.611 1.00 90.81 261 ALA A CA 1
ATOM 2079 C C . ALA A 1 261 ? 19.942 3.247 -0.486 1.00 90.81 261 ALA A C 1
ATOM 2081 O O . ALA A 1 261 ? 20.866 3.683 -1.176 1.00 90.81 261 ALA A O 1
ATOM 2082 N N . TRP A 1 262 ? 19.410 2.040 -0.709 1.00 91.75 262 TRP A N 1
ATOM 2083 C CA . TRP A 1 262 ? 19.795 1.206 -1.849 1.00 91.75 262 TRP A CA 1
ATOM 2084 C C . TRP A 1 262 ? 19.546 1.892 -3.183 1.00 91.75 262 TRP A C 1
ATOM 2086 O O . TRP A 1 262 ? 20.428 1.864 -4.044 1.00 91.75 262 TRP A O 1
ATOM 2096 N N . HIS A 1 263 ? 18.381 2.518 -3.346 1.00 87.88 263 HIS A N 1
ATOM 2097 C CA . HIS A 1 263 ? 18.017 3.218 -4.568 1.00 87.88 263 HIS A CA 1
ATOM 2098 C C . HIS A 1 263 ? 18.974 4.373 -4.888 1.00 87.88 263 HIS A C 1
ATOM 2100 O O . HIS A 1 263 ? 19.470 4.450 -6.012 1.00 87.88 263 HIS A O 1
ATOM 2106 N N . VAL A 1 264 ? 19.270 5.223 -3.903 1.00 86.38 264 VAL A N 1
ATOM 2107 C CA . VAL A 1 264 ? 20.054 6.449 -4.102 1.00 86.38 264 VAL A CA 1
ATOM 2108 C C . VAL A 1 264 ? 21.560 6.178 -4.138 1.00 86.38 264 VAL A C 1
ATOM 2110 O O . VAL A 1 264 ? 22.264 6.713 -4.993 1.00 86.38 264 VAL A O 1
ATOM 2113 N N . LEU A 1 265 ? 22.076 5.346 -3.229 1.00 88.31 265 LEU A N 1
ATOM 2114 C CA . LEU A 1 265 ? 23.522 5.232 -3.000 1.00 88.31 265 LEU A CA 1
ATOM 2115 C C . LEU A 1 265 ? 24.179 4.097 -3.793 1.00 88.31 265 LEU A C 1
ATOM 2117 O O . LEU A 1 265 ? 25.327 4.220 -4.226 1.00 88.31 265 LEU A O 1
ATOM 2121 N N . PHE A 1 266 ? 23.473 2.979 -3.974 1.00 87.56 266 PHE A N 1
ATOM 2122 C CA . PHE A 1 266 ? 24.091 1.729 -4.427 1.00 87.56 266 PHE A CA 1
ATOM 2123 C C . PHE A 1 266 ? 23.608 1.277 -5.806 1.00 87.56 266 PHE A C 1
ATOM 2125 O O . PHE A 1 266 ? 24.400 0.737 -6.580 1.00 87.56 266 PHE A O 1
ATOM 2132 N N . PHE A 1 267 ? 22.340 1.515 -6.144 1.00 86.94 267 PHE A N 1
ATOM 2133 C CA . PHE A 1 267 ? 21.703 0.922 -7.318 1.00 86.94 267 PHE A CA 1
ATOM 2134 C C . PHE A 1 267 ? 22.342 1.358 -8.643 1.00 86.94 267 PHE A C 1
ATOM 2136 O O . PHE A 1 267 ? 22.672 0.507 -9.469 1.00 86.94 267 PHE A O 1
ATOM 2143 N N . THR A 1 268 ? 22.604 2.656 -8.827 1.00 83.88 268 THR A N 1
ATOM 2144 C CA . THR A 1 268 ? 23.241 3.178 -10.051 1.00 83.88 268 THR A CA 1
ATOM 2145 C C . THR A 1 268 ? 24.623 2.564 -10.276 1.00 83.88 268 THR A C 1
ATOM 2147 O O . THR A 1 268 ? 24.925 2.097 -11.373 1.00 83.88 268 THR A O 1
ATOM 2150 N N . ARG A 1 269 ? 25.444 2.498 -9.218 1.00 86.25 269 ARG A N 1
ATOM 2151 C CA . ARG A 1 269 ? 26.792 1.906 -9.267 1.00 86.25 269 ARG A CA 1
ATOM 2152 C C . ARG A 1 269 ? 26.734 0.407 -9.547 1.00 86.25 269 ARG A C 1
ATOM 2154 O O . ARG A 1 269 ? 27.483 -0.104 -10.373 1.00 86.25 269 ARG A O 1
ATOM 2161 N N . TRP A 1 270 ? 25.823 -0.299 -8.880 1.00 85.25 270 TRP A N 1
ATOM 2162 C CA . TRP A 1 270 ? 25.626 -1.732 -9.081 1.00 85.25 270 TRP A CA 1
ATOM 2163 C C . TRP A 1 270 ? 25.231 -2.053 -10.528 1.00 85.25 270 TRP A C 1
ATOM 2165 O O . TRP A 1 270 ? 25.787 -2.976 -11.121 1.00 85.25 270 TRP A O 1
ATOM 2175 N N . ARG A 1 271 ? 24.331 -1.253 -11.113 1.00 82.00 271 ARG A N 1
ATOM 2176 C CA . ARG A 1 271 ? 23.848 -1.432 -12.487 1.00 82.00 271 ARG A CA 1
ATOM 2177 C C . ARG A 1 271 ? 24.929 -1.149 -13.531 1.00 82.00 271 ARG A C 1
ATOM 2179 O O . ARG A 1 271 ? 25.026 -1.882 -14.506 1.00 82.00 271 ARG A O 1
ATOM 2186 N N . GLN A 1 272 ? 25.781 -0.145 -13.312 1.00 80.69 272 GLN A N 1
ATOM 2187 C CA . GLN A 1 272 ? 26.931 0.127 -14.189 1.00 80.69 272 GLN A CA 1
ATOM 2188 C C . GLN A 1 272 ? 27.936 -1.035 -14.211 1.00 80.69 272 GLN A C 1
ATOM 2190 O O . GLN A 1 272 ? 28.452 -1.386 -15.268 1.00 80.69 272 GLN A O 1
ATOM 2195 N N . ASN A 1 273 ? 28.161 -1.681 -13.064 1.00 77.94 273 ASN A N 1
ATOM 2196 C CA . ASN A 1 273 ? 29.101 -2.799 -12.934 1.00 77.94 273 ASN A CA 1
ATOM 2197 C C . ASN A 1 273 ? 28.562 -4.140 -13.479 1.00 77.94 273 ASN A C 1
ATOM 2199 O O . ASN A 1 273 ? 29.283 -5.140 -13.485 1.00 77.94 273 ASN A O 1
ATOM 2203 N N . ARG A 1 274 ? 27.298 -4.192 -13.916 1.00 70.00 274 ARG A N 1
ATOM 2204 C CA . ARG A 1 274 ? 26.614 -5.386 -14.436 1.00 70.00 274 ARG A CA 1
ATOM 2205 C C . ARG A 1 274 ? 26.006 -5.064 -15.807 1.00 70.00 274 ARG A C 1
ATOM 2207 O O . ARG A 1 274 ? 24.809 -4.785 -15.886 1.00 70.00 274 ARG A O 1
ATOM 2214 N N . PRO A 1 275 ? 26.794 -5.086 -16.897 1.00 62.38 275 PRO A N 1
ATOM 2215 C CA . PRO A 1 275 ? 26.245 -4.862 -18.227 1.00 62.38 275 PRO A CA 1
ATOM 2216 C C . PRO A 1 275 ? 25.174 -5.913 -18.541 1.00 62.38 275 PRO A C 1
ATOM 2218 O O . PRO A 1 275 ? 25.329 -7.096 -18.228 1.00 62.38 275 PRO A O 1
ATOM 2221 N N . LEU A 1 276 ? 24.073 -5.461 -19.144 1.00 64.38 276 LEU A N 1
ATOM 2222 C CA . LEU A 1 276 ? 22.919 -6.289 -19.484 1.00 64.38 276 LEU A CA 1
ATOM 2223 C C . LEU A 1 276 ? 23.370 -7.450 -20.380 1.00 64.38 276 LEU A C 1
ATOM 2225 O O . LEU A 1 276 ? 23.825 -7.236 -21.504 1.00 64.38 276 LEU A O 1
ATOM 2229 N N . LEU A 1 277 ? 23.251 -8.686 -19.891 1.00 55.00 277 LEU A N 1
ATOM 2230 C CA . LEU A 1 277 ? 23.547 -9.866 -20.697 1.00 55.00 277 LEU A CA 1
ATOM 2231 C C . LEU A 1 277 ? 22.511 -9.966 -21.823 1.00 55.00 277 LEU A C 1
ATOM 2233 O O . LEU A 1 277 ? 21.341 -10.267 -21.590 1.00 55.00 277 LEU A O 1
ATOM 2237 N N . VAL A 1 278 ? 22.940 -9.702 -23.056 1.00 57.25 278 VAL A N 1
ATOM 2238 C CA . VAL A 1 278 ? 22.083 -9.803 -24.240 1.00 57.25 278 VAL A CA 1
ATOM 2239 C C . VAL A 1 278 ? 21.708 -11.271 -24.472 1.00 57.25 278 VAL A C 1
ATOM 2241 O O . VAL A 1 278 ? 22.570 -12.153 -24.535 1.00 57.25 278 VAL A O 1
ATOM 2244 N N . ARG A 1 279 ? 20.405 -11.549 -24.617 1.00 51.88 279 ARG A N 1
ATOM 2245 C CA . ARG A 1 279 ? 19.869 -12.876 -24.957 1.00 51.88 279 ARG A CA 1
ATOM 2246 C C . ARG A 1 279 ? 20.492 -13.351 -26.279 1.00 51.88 279 ARG A C 1
ATOM 2248 O O . ARG A 1 279 ? 20.152 -12.823 -27.336 1.00 51.88 279 ARG A O 1
ATOM 2255 N N . GLY A 1 280 ? 21.388 -14.341 -26.207 1.00 52.84 280 GLY A N 1
ATOM 2256 C CA . GLY A 1 280 ? 22.181 -14.845 -27.342 1.00 52.84 280 GLY A CA 1
ATOM 2257 C C . GLY A 1 280 ? 23.675 -15.045 -27.049 1.00 52.84 280 GLY A C 1
ATOM 2258 O O . GLY A 1 280 ? 24.367 -15.647 -27.864 1.00 52.84 280 GLY A O 1
ATOM 2259 N N . GLY A 1 281 ? 24.170 -14.588 -25.892 1.00 56.03 281 GLY A N 1
ATOM 2260 C CA . GLY A 1 281 ? 25.517 -14.920 -25.412 1.00 56.03 281 GLY A CA 1
ATOM 2261 C C . GLY A 1 281 ? 25.694 -16.411 -25.069 1.00 56.03 281 GLY A C 1
ATOM 2262 O O . GLY A 1 281 ? 24.705 -17.151 -24.998 1.00 56.03 281 GLY A O 1
ATOM 2263 N N . PRO A 1 282 ? 26.938 -16.877 -24.848 1.00 54.22 282 PRO A N 1
ATOM 2264 C CA . PRO A 1 282 ? 27.214 -18.266 -24.483 1.00 54.22 282 PRO A CA 1
ATOM 2265 C C . PRO A 1 282 ? 26.346 -18.696 -23.295 1.00 54.22 282 PRO A C 1
ATOM 2267 O O . PRO A 1 282 ? 26.144 -17.927 -22.355 1.00 54.22 282 PRO A O 1
ATOM 2270 N N . ARG A 1 283 ? 25.804 -19.923 -23.345 1.00 56.03 283 ARG A N 1
ATOM 2271 C CA . ARG A 1 283 ? 24.995 -20.501 -22.260 1.00 56.03 283 ARG A CA 1
ATOM 2272 C C . ARG A 1 283 ? 25.863 -20.644 -21.009 1.00 56.03 283 ARG A C 1
ATOM 2274 O O . ARG A 1 283 ? 26.481 -21.681 -20.790 1.00 56.03 283 ARG A O 1
ATOM 2281 N N . VAL A 1 284 ? 25.913 -19.600 -20.190 1.00 63.94 284 VAL A N 1
ATOM 2282 C CA . VAL A 1 284 ? 26.549 -19.660 -18.877 1.00 63.94 284 VAL A CA 1
ATOM 2283 C C . VAL A 1 284 ? 25.666 -20.524 -17.986 1.00 63.94 284 VAL A C 1
ATOM 2285 O O . VAL A 1 284 ? 24.452 -20.318 -17.894 1.00 63.94 284 VAL A O 1
ATOM 2288 N N . ARG A 1 285 ? 26.270 -21.529 -17.352 1.00 62.53 285 ARG A N 1
ATOM 2289 C CA . ARG A 1 285 ? 25.589 -22.381 -16.381 1.00 62.53 285 ARG A CA 1
ATOM 2290 C C . ARG A 1 285 ? 25.131 -21.495 -15.222 1.00 62.53 285 ARG A C 1
ATOM 2292 O O . ARG A 1 285 ? 25.959 -20.972 -14.484 1.00 62.53 285 ARG A O 1
ATOM 2299 N N . LYS A 1 286 ? 23.819 -21.289 -15.101 1.00 68.75 286 LYS A N 1
ATOM 2300 C CA . LYS A 1 286 ? 23.245 -20.446 -14.049 1.00 68.75 286 LYS A CA 1
ATOM 2301 C C . LYS A 1 286 ? 23.476 -21.095 -12.691 1.00 68.75 286 LYS A C 1
ATOM 2303 O O . LYS A 1 286 ? 23.168 -22.274 -12.506 1.00 68.75 286 LYS A O 1
ATOM 2308 N N . THR A 1 287 ? 23.995 -20.325 -11.744 1.00 81.50 287 THR A N 1
ATOM 2309 C CA . THR A 1 287 ? 24.055 -20.744 -10.341 1.00 81.50 287 THR A CA 1
ATOM 2310 C C . THR A 1 287 ? 22.659 -20.614 -9.724 1.00 81.50 287 THR A C 1
ATOM 2312 O O . THR A 1 287 ? 21.840 -19.831 -10.206 1.00 81.50 287 THR A O 1
ATOM 2315 N N . ALA A 1 288 ? 22.375 -21.318 -8.622 1.00 80.00 288 ALA A N 1
ATOM 2316 C CA . ALA A 1 288 ? 21.134 -21.124 -7.858 1.00 80.00 288 ALA A CA 1
ATOM 2317 C C . ALA A 1 288 ? 20.912 -19.645 -7.469 1.00 80.00 288 ALA A C 1
ATOM 2319 O O . ALA A 1 288 ? 19.793 -19.141 -7.520 1.00 80.00 288 ALA A O 1
ATOM 2320 N N . ALA A 1 289 ? 21.999 -18.925 -7.169 1.00 81.94 289 ALA A N 1
ATOM 2321 C CA . ALA A 1 289 ? 21.983 -17.487 -6.927 1.00 81.94 289 ALA A CA 1
ATOM 2322 C C . ALA A 1 289 ? 21.467 -16.689 -8.137 1.00 81.94 289 ALA A C 1
ATOM 2324 O O . ALA A 1 289 ? 20.649 -15.799 -7.956 1.00 81.94 289 ALA A O 1
ATOM 2325 N N . ASP A 1 290 ? 21.889 -17.013 -9.360 1.00 79.62 290 ASP A N 1
ATOM 2326 C CA . ASP A 1 290 ? 21.464 -16.290 -10.569 1.00 79.62 290 ASP A CA 1
ATOM 2327 C C . ASP A 1 290 ? 19.997 -16.568 -10.915 1.00 79.62 290 ASP A C 1
ATOM 2329 O O . ASP A 1 290 ? 19.316 -15.717 -11.478 1.00 79.62 290 ASP A O 1
ATOM 2333 N N . TRP A 1 291 ? 19.486 -17.742 -10.535 1.00 79.81 291 TRP A N 1
ATOM 2334 C CA . TRP A 1 291 ? 18.060 -18.047 -10.636 1.00 79.81 291 TRP A CA 1
ATOM 2335 C C . TRP A 1 291 ? 17.224 -17.238 -9.637 1.00 79.81 291 TRP A C 1
ATOM 2337 O O . TRP A 1 291 ? 16.166 -16.731 -9.997 1.00 79.81 291 TRP A O 1
ATOM 2347 N N . LEU A 1 292 ? 17.708 -17.072 -8.400 1.00 86.19 292 LEU A N 1
ATOM 2348 C CA . LEU A 1 292 ? 17.033 -16.257 -7.383 1.00 86.19 292 LEU A CA 1
ATOM 2349 C C . LEU A 1 292 ? 17.042 -14.761 -7.708 1.00 86.19 292 LEU A C 1
ATOM 2351 O O . LEU A 1 292 ? 16.174 -14.040 -7.240 1.00 86.19 292 LEU A O 1
ATOM 2355 N N . ARG A 1 293 ? 18.009 -14.266 -8.482 1.00 85.38 293 ARG A N 1
ATOM 2356 C CA . ARG A 1 293 ? 18.069 -12.838 -8.831 1.00 85.38 293 ARG A CA 1
ATOM 2357 C C . ARG A 1 293 ? 17.058 -12.424 -9.890 1.00 85.38 293 ARG A C 1
ATOM 2359 O O . ARG A 1 293 ? 16.680 -11.258 -9.923 1.00 85.38 293 ARG A O 1
ATOM 2366 N N . ASN A 1 294 ? 16.633 -13.349 -10.746 1.00 87.69 294 ASN A N 1
ATOM 2367 C CA . ASN A 1 294 ? 15.753 -13.043 -11.862 1.00 87.69 294 ASN A CA 1
ATOM 2368 C C . ASN A 1 294 ? 14.721 -14.154 -12.060 1.00 87.69 294 ASN A C 1
ATOM 2370 O O . ASN A 1 294 ? 15.021 -15.235 -12.573 1.00 87.69 294 ASN A O 1
ATOM 2374 N N . LEU A 1 295 ? 13.482 -13.861 -11.666 1.00 86.44 295 LEU A N 1
ATOM 2375 C CA . LEU A 1 295 ? 12.356 -14.782 -11.795 1.00 86.44 295 LEU A CA 1
ATOM 2376 C C . LEU A 1 295 ? 11.546 -14.582 -13.084 1.00 86.44 295 LEU A C 1
ATOM 2378 O O . LEU A 1 295 ? 10.569 -15.316 -13.290 1.00 86.44 295 LEU A O 1
ATOM 2382 N N . SER A 1 296 ? 11.951 -13.659 -13.960 1.00 83.00 296 SER A N 1
ATOM 2383 C CA . SER A 1 296 ? 11.194 -13.351 -15.170 1.00 83.00 296 SER A CA 1
ATOM 2384 C C . SER A 1 296 ? 11.140 -14.554 -16.129 1.00 83.00 296 SER A C 1
ATOM 2386 O O . SER A 1 296 ? 12.144 -15.259 -16.289 1.00 83.00 296 SER A O 1
ATOM 2388 N N . PRO A 1 297 ? 9.993 -14.813 -16.790 1.00 77.62 297 PRO A N 1
ATOM 2389 C CA . PRO A 1 297 ? 9.859 -15.923 -17.739 1.00 77.62 297 PRO A CA 1
ATOM 2390 C C . PRO A 1 297 ? 10.892 -15.862 -18.873 1.00 77.62 297 PRO A C 1
ATOM 2392 O O . PRO A 1 297 ? 11.515 -16.868 -19.216 1.00 77.62 297 PRO A O 1
ATOM 2395 N N . ASP A 1 298 ? 11.136 -14.656 -19.387 1.00 76.12 298 ASP A N 1
ATOM 2396 C CA . ASP A 1 298 ? 12.014 -14.414 -20.534 1.00 76.12 298 ASP A CA 1
ATOM 2397 C C . ASP A 1 298 ? 13.486 -14.221 -20.157 1.00 76.12 298 ASP A C 1
ATOM 2399 O O . ASP A 1 298 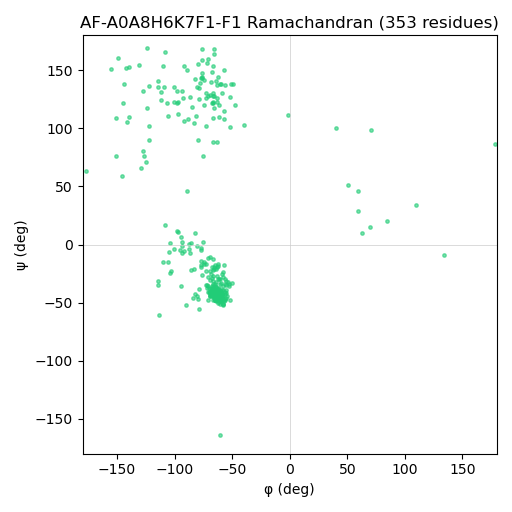? 14.332 -14.044 -21.038 1.00 76.12 298 ASP A O 1
ATOM 2403 N N . ASN A 1 299 ? 13.806 -14.310 -18.858 1.00 77.88 299 ASN A N 1
ATOM 2404 C CA . ASN A 1 299 ? 15.117 -13.994 -18.290 1.00 77.88 299 ASN A CA 1
ATOM 2405 C C . ASN A 1 299 ? 15.621 -12.618 -18.735 1.00 77.88 299 ASN A C 1
ATOM 2407 O O . ASN A 1 299 ? 16.735 -12.475 -19.240 1.00 77.88 299 ASN A O 1
ATOM 2411 N N . ASP A 1 300 ? 14.771 -11.615 -18.556 1.00 81.19 300 ASP A N 1
ATOM 2412 C CA . ASP A 1 300 ? 15.051 -10.242 -18.924 1.00 81.19 300 ASP A CA 1
ATOM 2413 C C . ASP A 1 300 ? 16.188 -9.671 -18.058 1.00 81.19 300 ASP A C 1
ATOM 2415 O O . ASP A 1 300 ? 16.022 -9.560 -16.839 1.00 81.19 300 ASP A O 1
ATOM 2419 N N . PRO A 1 301 ? 17.338 -9.287 -18.639 1.00 80.56 301 PRO A N 1
ATOM 2420 C CA . PRO A 1 301 ? 18.491 -8.805 -17.885 1.00 80.56 301 PRO A CA 1
ATOM 2421 C C . PRO A 1 301 ? 18.209 -7.496 -17.137 1.00 80.56 301 PRO A C 1
ATOM 2423 O O . PRO A 1 301 ? 18.904 -7.191 -16.173 1.00 80.56 301 PRO A O 1
ATOM 2426 N N . HIS A 1 302 ? 17.196 -6.723 -17.536 1.00 80.94 302 HIS A N 1
ATOM 2427 C CA . HIS A 1 302 ? 16.825 -5.499 -16.826 1.00 80.94 302 HIS A CA 1
ATOM 2428 C C . HIS A 1 302 ? 16.105 -5.770 -15.502 1.00 80.94 302 HIS A C 1
ATOM 2430 O O . HIS A 1 302 ? 16.010 -4.855 -14.692 1.00 80.94 302 HIS A O 1
ATOM 2436 N N . LEU A 1 303 ? 15.597 -6.990 -15.294 1.00 86.25 303 LEU A N 1
ATOM 2437 C CA . LEU A 1 303 ? 14.910 -7.411 -14.069 1.00 86.25 303 LEU A CA 1
ATOM 2438 C C . LEU A 1 303 ? 15.833 -8.156 -13.094 1.00 86.25 303 LEU A C 1
ATOM 2440 O O . LEU A 1 303 ? 15.360 -8.751 -12.129 1.00 86.25 303 LEU A O 1
ATOM 2444 N N . ASP A 1 304 ? 17.145 -8.139 -13.344 1.00 86.44 304 ASP A N 1
ATOM 2445 C CA . ASP A 1 304 ? 18.128 -8.751 -12.456 1.00 86.44 304 ASP A CA 1
ATOM 2446 C C . ASP A 1 304 ? 18.239 -7.975 -11.134 1.00 86.44 304 ASP A C 1
ATOM 2448 O O . ASP A 1 304 ? 18.423 -6.755 -11.119 1.00 86.44 304 ASP A O 1
ATOM 2452 N N . MET A 1 305 ? 18.127 -8.690 -10.014 1.00 85.38 305 MET A N 1
ATOM 2453 C CA . MET A 1 305 ? 18.045 -8.102 -8.678 1.00 85.38 305 MET A CA 1
ATOM 2454 C C . MET A 1 305 ? 19.319 -8.345 -7.852 1.00 85.38 305 MET A C 1
ATOM 2456 O O . MET A 1 305 ? 19.793 -9.480 -7.757 1.00 85.38 305 MET A O 1
ATOM 2460 N N . PRO A 1 306 ? 19.857 -7.341 -7.134 1.00 89.19 306 PRO A N 1
ATOM 2461 C CA . PRO A 1 306 ? 20.895 -7.591 -6.142 1.00 89.19 306 PRO A CA 1
ATOM 2462 C C . PRO A 1 306 ? 20.352 -8.407 -4.957 1.00 89.19 306 PRO A C 1
ATOM 2464 O O . PRO A 1 306 ? 19.456 -7.966 -4.242 1.00 89.19 306 PRO A O 1
ATOM 2467 N N . LEU A 1 307 ? 20.954 -9.573 -4.679 1.00 89.81 307 LEU A N 1
ATOM 2468 C CA . LEU A 1 307 ? 20.560 -10.428 -3.540 1.00 89.81 307 LEU A CA 1
ATOM 2469 C C . LEU A 1 307 ? 20.691 -9.722 -2.186 1.00 89.81 307 LEU A C 1
ATOM 2471 O O . LEU A 1 307 ? 19.893 -9.973 -1.288 1.00 89.81 307 LEU A O 1
ATOM 2475 N N . GLY A 1 308 ? 21.681 -8.831 -2.059 1.00 90.44 308 GLY A N 1
ATOM 2476 C CA . GLY A 1 308 ? 21.892 -8.030 -0.855 1.00 90.44 308 GLY A CA 1
ATOM 2477 C C . GLY A 1 308 ? 20.719 -7.105 -0.542 1.00 90.44 308 GLY A C 1
ATOM 2478 O O . GLY A 1 308 ? 20.460 -6.876 0.624 1.00 90.44 308 GLY A O 1
ATOM 2479 N N . LEU A 1 309 ? 19.982 -6.642 -1.555 1.00 92.75 309 LEU A N 1
ATOM 2480 C CA . LEU A 1 309 ? 18.730 -5.903 -1.389 1.00 92.75 309 LEU A CA 1
ATOM 2481 C C . LEU A 1 309 ? 17.550 -6.865 -1.204 1.00 92.75 309 LEU A C 1
ATOM 2483 O O . LEU A 1 309 ? 16.721 -6.677 -0.319 1.00 92.75 309 LEU A O 1
ATOM 2487 N N . LEU A 1 310 ? 17.478 -7.901 -2.043 1.00 93.00 310 LEU A N 1
ATOM 2488 C CA . LEU A 1 310 ? 16.324 -8.788 -2.124 1.00 93.00 310 LEU A CA 1
ATOM 2489 C C . LEU A 1 310 ? 16.058 -9.553 -0.827 1.00 93.00 310 LEU A C 1
ATOM 2491 O O . LEU A 1 310 ? 14.920 -9.573 -0.361 1.00 93.00 310 LEU A O 1
ATOM 2495 N N . LEU A 1 311 ? 17.078 -10.211 -0.265 1.00 93.00 311 LEU A N 1
ATOM 2496 C CA . LEU A 1 311 ? 16.890 -11.115 0.872 1.00 93.00 311 LEU A CA 1
ATOM 2497 C C . LEU A 1 311 ? 16.459 -10.362 2.140 1.00 93.00 311 LEU A C 1
ATOM 2499 O O . LEU A 1 311 ? 15.460 -10.771 2.736 1.00 93.00 311 LEU A O 1
ATOM 2503 N N . PRO A 1 312 ? 17.112 -9.247 2.537 1.00 94.88 312 PRO A N 1
ATOM 2504 C CA . PRO A 1 312 ? 16.667 -8.482 3.696 1.00 94.88 312 PRO A CA 1
ATOM 2505 C C . PRO A 1 312 ? 15.265 -7.914 3.494 1.00 94.88 312 PRO A C 1
ATOM 2507 O O . PRO A 1 312 ? 14.412 -8.098 4.356 1.00 94.88 312 PRO A O 1
ATOM 2510 N N . VAL A 1 313 ? 14.986 -7.295 2.341 1.00 94.56 313 VAL A N 1
ATOM 2511 C CA . VAL A 1 313 ? 13.660 -6.714 2.076 1.00 94.56 313 VAL A CA 1
ATOM 2512 C C . VAL A 1 313 ? 12.576 -7.790 2.092 1.00 94.56 313 VAL A C 1
ATOM 2514 O O . VAL A 1 313 ? 11.525 -7.568 2.682 1.00 94.56 313 VAL A O 1
ATOM 2517 N N . SER A 1 314 ? 12.837 -8.973 1.529 1.00 93.81 314 SER A N 1
ATOM 2518 C CA . SER A 1 314 ? 11.882 -10.090 1.557 1.00 93.81 314 SER A CA 1
ATOM 2519 C C . SER A 1 314 ? 11.582 -10.554 2.983 1.00 93.81 314 SER A C 1
ATOM 2521 O O . SER A 1 314 ? 10.425 -10.818 3.301 1.00 93.81 314 SER A O 1
ATOM 2523 N N . LEU A 1 315 ? 12.593 -10.606 3.859 1.00 94.19 315 LEU A N 1
ATOM 2524 C CA . LEU A 1 315 ? 12.408 -10.940 5.273 1.00 94.19 315 LEU A CA 1
ATOM 2525 C C . LEU A 1 315 ? 11.569 -9.878 6.002 1.00 94.19 315 LEU A C 1
ATOM 2527 O O . LEU A 1 315 ? 10.632 -10.229 6.719 1.00 94.19 315 LEU A O 1
ATOM 2531 N N . PHE A 1 316 ? 11.864 -8.591 5.782 1.00 94.94 316 PHE A N 1
ATOM 2532 C CA . PHE A 1 316 ? 11.076 -7.484 6.335 1.00 94.94 316 PHE A CA 1
ATOM 2533 C C . PHE A 1 316 ? 9.618 -7.528 5.853 1.00 94.94 316 PHE A C 1
ATOM 2535 O O . PHE A 1 316 ? 8.691 -7.402 6.648 1.00 94.94 316 PHE A O 1
ATOM 2542 N N . CYS A 1 317 ? 9.391 -7.764 4.560 1.00 94.25 317 CYS A N 1
ATOM 2543 C CA . CYS A 1 317 ? 8.046 -7.887 4.004 1.00 94.25 317 CYS A CA 1
ATOM 2544 C C . CYS A 1 317 ? 7.291 -9.096 4.575 1.00 94.25 317 CYS A C 1
ATOM 2546 O O . CYS A 1 317 ? 6.120 -8.963 4.917 1.00 94.25 317 CYS A O 1
ATOM 2548 N N . ALA A 1 318 ? 7.937 -10.258 4.710 1.00 94.81 318 ALA A N 1
ATOM 2549 C CA . ALA A 1 318 ? 7.292 -11.461 5.235 1.00 94.81 318 ALA A CA 1
ATOM 2550 C C . ALA A 1 318 ? 6.825 -11.275 6.687 1.00 94.81 318 ALA A C 1
ATOM 2552 O O . ALA A 1 318 ? 5.673 -11.560 7.010 1.00 94.81 318 ALA A O 1
ATOM 2553 N N . LEU A 1 319 ? 7.691 -10.736 7.548 1.00 96.12 319 LEU A N 1
ATOM 2554 C CA . LEU A 1 319 ? 7.340 -10.420 8.934 1.00 96.12 319 LEU A CA 1
ATOM 2555 C C . LEU A 1 319 ? 6.244 -9.347 9.012 1.00 96.12 319 LEU A C 1
ATOM 2557 O O . LEU A 1 319 ? 5.319 -9.476 9.809 1.00 96.12 319 LEU A O 1
ATOM 2561 N N . TYR A 1 320 ? 6.287 -8.336 8.138 1.00 95.31 320 TYR A N 1
ATOM 2562 C CA . TYR A 1 320 ? 5.237 -7.319 8.059 1.00 95.31 320 TYR A CA 1
ATOM 2563 C C . TYR A 1 320 ? 3.876 -7.921 7.716 1.00 95.31 320 TYR A C 1
ATOM 2565 O O . TYR A 1 320 ? 2.883 -7.585 8.358 1.00 95.31 320 TYR A O 1
ATOM 2573 N N . VAL A 1 321 ? 3.827 -8.847 6.754 1.00 94.88 321 VAL A N 1
ATOM 2574 C CA . VAL A 1 321 ? 2.594 -9.565 6.404 1.00 94.88 321 VAL A CA 1
ATOM 2575 C C . VAL A 1 321 ? 2.056 -10.330 7.612 1.00 94.88 321 VAL A C 1
ATOM 2577 O O . VAL A 1 321 ? 0.868 -10.218 7.900 1.00 94.88 321 VAL A O 1
ATOM 2580 N N . VAL A 1 322 ? 2.909 -11.035 8.363 1.00 96.38 322 VAL A N 1
ATOM 2581 C CA . VAL A 1 322 ? 2.492 -11.748 9.584 1.00 96.38 322 VAL A CA 1
ATOM 2582 C C . VAL A 1 322 ? 1.901 -10.782 10.617 1.00 96.38 322 VAL A C 1
ATOM 2584 O O . VAL A 1 322 ? 0.799 -11.016 11.112 1.00 96.38 322 VAL A O 1
ATOM 2587 N N . CYS A 1 323 ? 2.577 -9.664 10.899 1.00 96.31 323 CYS A N 1
ATOM 2588 C CA . CYS A 1 323 ? 2.074 -8.648 11.826 1.00 96.31 323 CYS A CA 1
ATOM 2589 C C . CYS A 1 323 ? 0.753 -8.021 11.354 1.00 96.31 323 CYS A C 1
ATOM 2591 O O . CYS A 1 323 ? -0.131 -7.773 12.170 1.00 96.31 323 CYS A O 1
ATOM 2593 N N . ARG A 1 324 ? 0.590 -7.777 10.048 1.00 94.50 324 ARG A N 1
ATOM 2594 C CA . ARG A 1 324 ? -0.651 -7.217 9.488 1.00 94.50 324 ARG A CA 1
ATOM 2595 C C . ARG A 1 324 ? -1.809 -8.199 9.547 1.00 94.50 324 ARG A C 1
ATOM 2597 O O . ARG A 1 324 ? -2.909 -7.787 9.888 1.00 94.50 324 ARG A O 1
ATOM 2604 N N . VAL A 1 325 ? -1.568 -9.475 9.255 1.00 95.56 325 VAL A N 1
ATOM 2605 C CA . VAL A 1 325 ? -2.585 -10.524 9.408 1.00 95.56 325 VAL A CA 1
ATOM 2606 C C . VAL A 1 325 ? -3.024 -10.618 10.866 1.00 95.56 325 VAL A C 1
ATOM 2608 O O . VAL A 1 325 ? -4.221 -10.665 11.122 1.00 95.56 325 VAL A O 1
ATOM 2611 N N . TYR A 1 326 ? -2.085 -10.563 11.816 1.00 95.50 326 TYR A N 1
ATOM 2612 C CA . TYR A 1 326 ? -2.423 -10.516 13.239 1.00 95.50 326 TYR A CA 1
ATOM 2613 C C . TYR A 1 326 ? -3.306 -9.310 13.587 1.00 95.50 326 TYR A C 1
ATOM 2615 O O . TYR A 1 326 ? -4.355 -9.505 14.186 1.00 95.50 326 TYR A O 1
ATOM 2623 N N . ILE A 1 327 ? -2.922 -8.089 13.185 1.00 94.62 327 ILE A N 1
ATOM 2624 C CA . ILE A 1 327 ? -3.711 -6.873 13.461 1.00 94.62 327 ILE A CA 1
ATOM 2625 C C . ILE A 1 327 ? -5.141 -7.023 12.928 1.00 94.62 327 ILE A C 1
ATOM 2627 O O . ILE A 1 327 ? -6.083 -6.771 13.663 1.00 94.62 327 ILE A O 1
ATOM 2631 N N . LEU A 1 328 ? -5.309 -7.511 11.694 1.00 93.81 328 LEU A N 1
ATOM 2632 C CA . LEU A 1 328 ? -6.635 -7.710 11.097 1.00 93.81 328 LEU A CA 1
ATOM 2633 C C . LEU A 1 328 ? -7.474 -8.764 11.831 1.00 93.81 328 LEU A C 1
ATOM 2635 O O . LEU A 1 328 ? -8.691 -8.633 11.918 1.00 93.81 328 LEU A O 1
ATOM 2639 N N . ILE A 1 329 ? -6.841 -9.822 12.343 1.00 93.94 329 ILE A N 1
ATOM 2640 C CA . ILE A 1 329 ? -7.526 -10.829 13.160 1.00 93.94 329 ILE A CA 1
ATOM 2641 C C . ILE A 1 329 ? -7.929 -10.220 14.509 1.00 93.94 329 ILE A C 1
ATOM 2643 O O . ILE A 1 329 ? -9.065 -10.402 14.945 1.00 93.94 329 ILE A O 1
ATOM 2647 N N . GLU A 1 330 ? -7.031 -9.469 15.143 1.00 92.50 330 GLU A N 1
ATOM 2648 C CA . GLU A 1 330 ? -7.280 -8.815 16.428 1.00 92.50 330 GLU A CA 1
ATOM 2649 C C . GLU A 1 330 ? -8.366 -7.736 16.324 1.00 92.50 330 GLU A C 1
ATOM 2651 O O . GLU A 1 330 ? -9.175 -7.596 17.235 1.00 92.50 330 GLU A O 1
ATOM 2656 N N . ASP A 1 331 ? -8.464 -7.035 15.193 1.00 92.12 331 ASP A N 1
ATOM 2657 C CA . ASP A 1 331 ? -9.546 -6.082 14.920 1.00 92.12 331 ASP A CA 1
ATOM 2658 C C . ASP A 1 331 ? -10.930 -6.740 15.003 1.00 92.12 331 ASP A C 1
ATOM 2660 O O . ASP A 1 331 ? -11.881 -6.124 15.480 1.00 92.12 331 ASP A O 1
ATOM 2664 N N . LEU A 1 332 ? -11.046 -8.001 14.571 1.00 91.38 332 LEU A N 1
ATOM 2665 C CA . LEU A 1 332 ? -12.291 -8.768 14.638 1.00 91.38 332 LEU A CA 1
ATOM 2666 C C . LEU A 1 332 ? -12.506 -9.385 16.022 1.00 91.38 332 LEU A C 1
ATOM 2668 O O . LEU A 1 332 ? -13.619 -9.355 16.546 1.00 91.38 332 LEU A O 1
ATOM 2672 N N . ILE A 1 333 ? -11.451 -9.936 16.628 1.00 89.44 333 ILE A N 1
ATOM 2673 C CA . ILE A 1 333 ? -11.522 -10.551 17.960 1.00 89.44 333 ILE A CA 1
ATOM 2674 C C . ILE A 1 333 ? -11.844 -9.498 19.025 1.00 89.44 333 ILE A C 1
ATOM 2676 O O . ILE A 1 333 ? -12.641 -9.773 19.921 1.00 89.44 333 ILE A O 1
ATOM 2680 N N . GLY A 1 334 ? -11.299 -8.287 18.910 1.00 84.25 334 GLY A N 1
ATOM 2681 C CA . GLY A 1 334 ? -11.521 -7.180 19.841 1.00 84.25 334 GLY A CA 1
ATOM 2682 C C . GLY A 1 334 ? -12.989 -6.766 19.971 1.00 84.25 334 GLY A C 1
ATOM 2683 O O . GLY A 1 334 ? -13.405 -6.314 21.039 1.00 84.25 334 GLY A O 1
ATOM 2684 N N . LEU A 1 335 ? -13.816 -7.019 18.948 1.00 86.12 335 LEU A N 1
ATOM 2685 C CA . LEU A 1 335 ? -15.257 -6.739 18.984 1.00 86.12 335 LEU A CA 1
ATOM 2686 C C . LEU A 1 335 ? -16.009 -7.558 20.044 1.00 86.12 335 LEU A C 1
ATOM 2688 O O . LEU A 1 335 ? -17.099 -7.168 20.457 1.00 86.12 335 LEU A O 1
ATOM 2692 N N . ARG A 1 336 ? -15.437 -8.673 20.522 1.00 85.75 336 ARG A N 1
ATOM 2693 C CA . ARG A 1 336 ? -16.077 -9.542 21.524 1.00 85.75 336 ARG A CA 1
ATOM 2694 C C . ARG A 1 336 ? -16.179 -8.916 22.918 1.00 85.75 336 ARG A C 1
ATOM 2696 O O . ARG A 1 336 ? -16.980 -9.379 23.723 1.00 85.75 336 ARG A O 1
ATOM 2703 N N . ALA A 1 337 ? -15.332 -7.935 23.230 1.00 79.94 337 ALA A N 1
ATOM 2704 C CA . ALA A 1 337 ? -15.187 -7.389 24.579 1.00 79.94 337 ALA A CA 1
ATOM 2705 C C . ALA A 1 337 ? -14.880 -5.885 24.543 1.00 79.94 337 ALA A C 1
ATOM 2707 O O . ALA A 1 337 ? -13.850 -5.432 25.042 1.00 79.94 337 ALA A O 1
ATOM 2708 N N . LEU A 1 338 ? -15.778 -5.109 23.933 1.00 84.38 338 LEU A N 1
ATOM 2709 C CA . LEU A 1 338 ? -15.645 -3.656 23.854 1.00 84.38 338 LEU A CA 1
ATOM 2710 C C . LEU A 1 338 ? -16.025 -2.968 25.177 1.00 84.38 338 LEU A C 1
ATOM 2712 O O . LEU A 1 338 ? -16.980 -3.386 25.839 1.00 84.38 338 LEU A O 1
ATOM 2716 N N . PRO A 1 339 ? -15.323 -1.885 25.564 1.00 84.69 339 PRO A N 1
ATOM 2717 C CA . PRO A 1 339 ? -15.707 -1.092 26.724 1.00 84.69 339 PRO A CA 1
ATOM 2718 C C . PRO A 1 339 ? -17.050 -0.378 26.480 1.00 84.69 339 PRO A C 1
ATOM 2720 O O . PRO A 1 339 ? -17.357 -0.040 25.337 1.00 84.69 339 PRO A O 1
ATOM 2723 N N . PRO A 1 340 ? -17.834 -0.060 27.530 1.00 81.94 340 PRO A N 1
ATOM 2724 C CA . PRO A 1 340 ? -19.130 0.613 27.382 1.00 81.94 340 PRO A CA 1
ATOM 2725 C C . PRO A 1 340 ? -19.061 1.939 26.612 1.00 81.94 340 PRO A C 1
ATOM 2727 O O . PRO A 1 340 ? -19.952 2.243 25.823 1.00 81.94 340 PRO A O 1
ATOM 2730 N N . SER A 1 341 ? -17.964 2.690 26.765 1.00 83.50 341 SER A N 1
ATOM 2731 C CA . SER A 1 341 ? -17.739 3.947 26.041 1.00 83.50 341 SER A CA 1
ATOM 2732 C C . SER A 1 341 ? -17.607 3.763 24.524 1.00 83.50 341 SER A C 1
ATOM 2734 O O . SER A 1 341 ? -17.802 4.713 23.773 1.00 83.50 341 SER A O 1
ATOM 2736 N N . ALA A 1 342 ? -17.346 2.548 24.032 1.00 79.94 342 ALA A N 1
ATOM 2737 C CA . ALA A 1 342 ? -17.342 2.257 22.599 1.00 79.94 342 ALA A CA 1
ATOM 2738 C C . ALA A 1 342 ? -18.737 2.392 21.957 1.00 79.94 342 ALA A C 1
ATOM 2740 O O . ALA A 1 342 ? -18.831 2.559 20.741 1.00 79.94 342 ALA A O 1
ATOM 2741 N N . PHE A 1 343 ? -19.811 2.357 22.749 1.00 81.44 343 PHE A N 1
ATOM 2742 C CA . PHE A 1 343 ? -21.188 2.516 22.271 1.00 81.44 343 PHE A CA 1
ATOM 2743 C C . PHE A 1 343 ? -21.699 3.960 22.379 1.00 81.44 343 PHE A C 1
ATOM 2745 O O . PHE A 1 343 ? -22.803 4.260 21.927 1.00 81.44 343 PHE A O 1
ATOM 2752 N N . GLU A 1 344 ? -20.908 4.866 22.957 1.00 78.88 344 GLU A N 1
ATOM 2753 C CA . GLU A 1 344 ? -21.268 6.276 23.070 1.00 78.88 344 GLU A CA 1
ATOM 2754 C C . GLU A 1 344 ? -20.991 7.029 21.764 1.00 78.88 344 GLU A C 1
ATOM 2756 O O . GLU A 1 344 ? -19.929 6.891 21.147 1.00 78.88 344 GLU A O 1
ATOM 2761 N N . THR A 1 345 ? -21.953 7.858 21.356 1.00 75.88 345 THR A N 1
ATOM 2762 C CA . THR A 1 345 ? -21.842 8.733 20.186 1.00 75.88 345 THR A CA 1
ATOM 2763 C C . THR A 1 345 ? -21.238 10.084 20.559 1.00 75.88 345 THR A C 1
ATOM 2765 O O . THR A 1 345 ? -21.458 10.595 21.658 1.00 75.88 345 THR A O 1
ATOM 2768 N N . VAL A 1 346 ? -20.537 10.706 19.610 1.00 77.56 346 VAL A N 1
ATOM 2769 C CA . VAL A 1 346 ? -19.927 12.034 19.775 1.00 77.56 346 VAL A CA 1
ATOM 2770 C C . VAL A 1 346 ? -20.981 13.070 20.170 1.00 77.56 346 VAL A C 1
ATOM 2772 O O . VAL A 1 346 ? -22.061 13.119 19.593 1.00 77.56 346 VAL A O 1
ATOM 2775 N N . SER A 1 347 ? -20.673 13.953 21.122 1.00 68.44 347 SER A N 1
ATOM 2776 C CA . SER A 1 347 ? -21.653 14.925 21.639 1.00 68.44 347 SER A CA 1
ATOM 2777 C C . SER A 1 347 ? -22.311 15.808 20.566 1.00 68.44 347 SER A C 1
ATOM 2779 O O . SER A 1 347 ? -23.480 16.166 20.714 1.00 68.44 347 SER A O 1
ATOM 2781 N N . TRP A 1 348 ? -21.607 16.123 19.471 1.00 67.69 348 TRP A N 1
ATOM 2782 C CA . TRP A 1 348 ? -22.146 16.941 18.385 1.00 67.69 348 TRP A CA 1
ATOM 2783 C C . TRP A 1 348 ? -23.101 16.206 17.447 1.00 67.69 348 TRP A C 1
ATOM 2785 O O . TRP A 1 348 ? -23.838 16.859 16.712 1.00 67.69 348 TRP A O 1
ATOM 2795 N N . SER A 1 349 ? -23.150 14.867 17.483 1.00 59.50 349 SER A N 1
ATOM 2796 C CA . SER A 1 349 ? -24.110 14.101 16.677 1.00 59.50 349 SER A CA 1
ATOM 2797 C C . SER A 1 349 ? -25.543 14.305 17.174 1.00 59.50 349 SER A C 1
ATOM 2799 O O . SER A 1 349 ? -26.493 13.931 16.501 1.00 59.50 349 SER A O 1
ATOM 2801 N N . LYS A 1 350 ? -25.704 14.924 18.351 1.00 57.78 350 LYS A N 1
ATOM 2802 C CA . LYS A 1 350 ? -26.984 15.420 18.865 1.00 57.78 350 LYS A CA 1
ATOM 2803 C C . LYS A 1 350 ? -27.475 16.670 18.128 1.00 57.78 350 LYS A C 1
ATOM 2805 O O . LYS A 1 350 ? -28.664 16.956 18.179 1.00 57.78 350 LYS A O 1
ATOM 2810 N N . PHE A 1 351 ? -26.572 17.422 17.493 1.00 52.31 351 PHE A N 1
ATOM 2811 C CA . PHE A 1 351 ? -26.884 18.678 16.801 1.00 52.31 351 PHE A CA 1
ATOM 2812 C C . PHE A 1 351 ? -26.925 18.527 15.277 1.00 52.31 351 PHE A C 1
ATOM 2814 O O . PHE A 1 351 ? -27.602 19.307 14.617 1.00 52.31 351 PHE A O 1
ATOM 2821 N N . LEU A 1 352 ? -26.227 17.530 14.727 1.00 49.53 352 LEU A N 1
ATOM 2822 C CA . LEU A 1 352 ? -26.240 17.197 13.303 1.00 49.53 352 LEU A CA 1
ATOM 2823 C C . LEU A 1 352 ? -26.699 15.740 13.137 1.00 49.53 352 LEU A C 1
ATOM 2825 O O . LEU A 1 352 ? -25.898 14.835 13.406 1.00 49.53 352 LEU A O 1
ATOM 2829 N N . PRO A 1 353 ? -27.969 15.492 12.755 1.00 45.81 353 PRO A N 1
ATOM 2830 C CA . PRO A 1 353 ? -28.418 14.150 12.420 1.00 45.81 353 PRO A CA 1
ATOM 2831 C C . PRO A 1 353 ? -27.626 13.628 11.214 1.00 45.81 353 PRO A C 1
ATOM 2833 O O . PRO A 1 353 ? -27.203 14.376 10.339 1.00 45.81 353 PRO A O 1
ATOM 2836 N N . HIS A 1 354 ? -27.354 12.333 11.261 1.00 50.75 354 HIS A N 1
ATOM 2837 C CA . HIS A 1 354 ? -26.412 11.583 10.433 1.00 50.75 354 HIS A CA 1
ATOM 2838 C C . HIS A 1 354 ? -26.632 11.816 8.920 1.00 50.75 354 HIS A C 1
ATOM 2840 O O . HIS A 1 354 ? -27.750 11.625 8.449 1.00 50.75 354 HIS A O 1
ATOM 2846 N N . ILE A 1 355 ? -25.572 12.200 8.189 1.00 39.88 355 ILE A N 1
ATOM 2847 C CA . ILE A 1 355 ? -25.519 12.220 6.709 1.00 39.88 355 ILE A CA 1
ATOM 2848 C C . ILE A 1 355 ? -25.231 10.820 6.170 1.00 39.88 355 ILE A C 1
ATOM 2850 O O . ILE A 1 355 ? -24.270 10.186 6.674 1.00 39.88 355 ILE A O 1
#

pLDDT: mean 75.16, std 15.88, range [29.03, 97.5]

Sequence (355 aa):
MSSATAENEAAFRGWTSSPDGRGTWDILISCLQFSGTHPEWTLSHAFFADMGGFVLEAADLKHPIPVDAKQMFYLVQRGLITVGQATWFVANCIARAVQGVHVTTIELTTLSFVVVTLATSYLWYHKPADVSSPIKLRCKASDPAARTRHYRTPLDFISRDEYVFSLLWQYYNDILRRLRMPLFMRPMTAEPWDRIPSAVWLRHTNLVTEALCGVVILVFGAIFFAAWNSPFPTETERTIWRAASVYGMVFCVVGGGYTWAWHVLFFTRWRQNRPLLVRGGPRVRKTAADWLRNLSPDNDPHLDMPLGLLLPVSLFCALYVVCRVYILIEDLIGLRALPPSAFETVSWSKFLPHI

Organism: NCBI:txid2175906

Radius of gyration: 27.4 Å; Cα contacts (8 Å, |Δi|>4): 267; chains: 1; bounding box: 80×61×70 Å